Protein AF-A0A7D9IPM6-F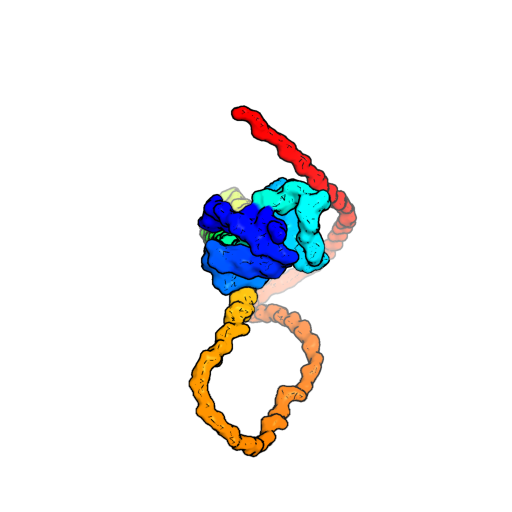1 (afdb_monomer_lite)

Foldseek 3Di:
DQWAWEDEPVGRDIDIDDADWPLRCLVVVCVVVVNPDSVQKWWAFPPPRDTDDNVPRCPDDCVPPVSRRYYIYIDRDPPPVVVVVVVVVVVVVVVVVVVVVVVVLVVLVVLLVVLVVVLVVLVVLLVVLVVVLVVCVVVVVVVSNVVSVVVNVVSVVVNVVSVVVNVVSVVVVVVVVVVVVVVVVVPPPDPPDDDDDDDDDDDDDDDPDDDDDDDDDDDDDDDDDDDDDDDDDDDDDDDDDDDDDDDDDDDDDDDDDDDDDDDDDDDDD

Sequence (269 aa):
MPLFKVQSERNPQKFSICANSLADLKDKGSTKLGIKNSDDLQAMLVDDQSIIDDEDETIATPEKNPDLIEKAKIYTSPRNDYEEAVNNAAVKLVQEILLLFSRQIKGSKKAIEDLKLLLKSLEDQLRFKQMRITKAKAINDFKVADQLMDEVRNLLREKTDCDKQLLALEKKSSKSEWYRKRAHSKSTAHEFKDGSSLSEPEGSQNKIAKFFKGNGNVASTSTLTATTDDVARQEKADKPVDRVISIDHSPQSDDTLIVSDSSEPELSF

Secondary structure (DSSP, 8-state):
--EEEEEESS----EEEE-SSHHHHHHHHHHHHT-S-STTEEEEETTT--EE-TT------TTS-GGGGS-EEEEE--HHHHHHHHHHHHHHHHHHHHHHHHHHHHHHHHHHHHHHHHHHHHHHHHHHHHHHHHHHHHTT-HHHHHHHHHHHHHHHHHHHHHHHHHHHHHHHHHHHHHHHHHHHTTSSS------------------------------------------------------------PPPP----------------

InterPro domains:
  IPR003508 CIDE-N domain [PF02017] (4-56)
  IPR003508 CIDE-N domain [PS51135] (1-78)

Organism: Paramuricea clavata (NCBI:txid317549)

Radius of gyration: 42.49 Å; chains: 1; bounding box: 92×54×116 Å

Structure (mmCIF, N/CA/C/O backbone):
data_AF-A0A7D9IPM6-F1
#
_entry.id   AF-A0A7D9IPM6-F1
#
loop_
_atom_site.group_PDB
_atom_site.id
_atom_site.type_symbol
_atom_site.label_atom_id
_atom_site.label_alt_id
_atom_site.label_comp_id
_atom_site.label_asym_id
_atom_site.label_entity_id
_atom_site.label_seq_id
_atom_site.pdbx_PDB_ins_code
_atom_site.Cartn_x
_atom_site.Cartn_y
_atom_site.Cartn_z
_atom_site.occupancy
_atom_site.B_iso_or_equiv
_atom_site.auth_seq_id
_atom_site.auth_comp_id
_atom_site.auth_asym_id
_atom_site.auth_atom_id
_atom_site.pdbx_PDB_model_num
ATOM 1 N N . MET A 1 1 ? 42.496 3.886 -67.333 1.00 71.75 1 MET A N 1
ATOM 2 C CA . MET A 1 1 ? 42.254 3.716 -65.886 1.00 71.75 1 MET A CA 1
ATOM 3 C C . MET A 1 1 ? 40.839 4.179 -65.603 1.00 71.75 1 MET A C 1
ATOM 5 O O . MET A 1 1 ? 40.494 5.247 -66.107 1.00 71.75 1 MET A O 1
ATOM 9 N N . PRO A 1 2 ? 40.018 3.387 -64.902 1.00 79.50 2 PRO A N 1
ATOM 10 C CA . PRO A 1 2 ? 38.669 3.806 -64.552 1.00 79.50 2 PRO A CA 1
ATOM 11 C C . PRO A 1 2 ? 38.716 5.007 -63.595 1.00 79.50 2 PRO A C 1
ATOM 13 O O . PRO A 1 2 ? 39.606 5.117 -62.748 1.00 79.50 2 PRO A O 1
ATOM 16 N N . LEU A 1 3 ? 37.795 5.946 -63.805 1.00 85.69 3 LEU A N 1
ATOM 17 C CA . LEU A 1 3 ? 37.676 7.190 -63.049 1.00 85.69 3 LEU A CA 1
ATOM 18 C C . LEU A 1 3 ? 36.437 7.095 -62.158 1.00 85.69 3 LEU A C 1
ATOM 20 O O . LEU A 1 3 ? 35.337 6.986 -62.679 1.00 85.69 3 LEU A O 1
ATOM 24 N N . PHE A 1 4 ? 36.601 7.186 -60.844 1.00 85.31 4 PHE A N 1
ATOM 25 C CA . PHE A 1 4 ? 35.511 7.095 -59.874 1.00 85.31 4 PHE A CA 1
ATOM 26 C C . PHE A 1 4 ? 35.220 8.461 -59.264 1.00 85.31 4 PHE A C 1
ATOM 28 O O . PHE A 1 4 ? 36.147 9.216 -58.960 1.00 85.31 4 PHE A O 1
ATOM 35 N N . LYS A 1 5 ? 33.943 8.777 -59.034 1.00 89.06 5 LYS A N 1
ATOM 36 C CA . LYS A 1 5 ? 33.564 9.916 -58.187 1.00 89.06 5 LYS A CA 1
ATOM 37 C C . LYS A 1 5 ? 33.379 9.436 -56.750 1.00 89.06 5 LYS A C 1
ATOM 39 O O . LYS A 1 5 ? 32.479 8.643 -56.475 1.00 89.06 5 LYS A O 1
ATOM 44 N N . VAL A 1 6 ? 34.204 9.959 -55.846 1.00 89.00 6 VAL A N 1
ATOM 45 C CA . VAL A 1 6 ? 34.120 9.690 -54.409 1.00 89.00 6 VAL A CA 1
ATOM 46 C C . VAL A 1 6 ? 33.587 10.893 -53.641 1.00 89.00 6 VAL A C 1
ATOM 48 O O . VAL A 1 6 ? 33.844 12.047 -53.999 1.00 89.00 6 VAL A O 1
ATOM 51 N N . GLN A 1 7 ? 32.843 10.623 -52.574 1.00 88.62 7 GLN A N 1
ATOM 52 C CA . GLN A 1 7 ? 32.283 11.632 -51.677 1.00 88.62 7 GLN A CA 1
ATOM 53 C C . GLN A 1 7 ? 32.290 11.098 -50.238 1.00 88.62 7 GLN A C 1
ATOM 55 O O . GLN A 1 7 ? 32.043 9.912 -50.019 1.00 88.62 7 GLN A O 1
ATOM 60 N N . SER A 1 8 ? 32.555 11.974 -49.266 1.00 85.50 8 SER A N 1
ATOM 61 C CA . SER A 1 8 ? 32.406 11.672 -47.836 1.00 85.50 8 SER A CA 1
ATOM 62 C C . SER A 1 8 ? 31.060 12.186 -47.327 1.00 85.50 8 SER A C 1
ATOM 64 O O . SER A 1 8 ? 30.554 13.193 -47.814 1.00 85.50 8 SER A O 1
ATOM 66 N N . GLU A 1 9 ? 30.488 11.561 -46.302 1.00 77.50 9 GLU A N 1
ATOM 67 C CA . GLU A 1 9 ? 29.303 12.118 -45.633 1.00 77.50 9 GLU A CA 1
ATOM 68 C C . GLU A 1 9 ? 29.593 13.444 -44.926 1.00 77.50 9 GLU A C 1
ATOM 70 O O . GLU A 1 9 ? 28.757 14.344 -44.908 1.00 77.50 9 GLU A O 1
ATOM 75 N N . ARG A 1 10 ? 30.806 13.590 -44.383 1.00 78.38 10 ARG A N 1
ATOM 76 C CA . ARG A 1 10 ? 31.216 14.796 -43.652 1.00 78.38 10 ARG A CA 1
ATOM 77 C C . ARG A 1 10 ? 31.566 15.955 -44.582 1.00 78.38 10 ARG A C 1
ATOM 79 O O . ARG A 1 10 ? 31.581 17.101 -44.144 1.00 78.38 10 ARG A O 1
ATOM 86 N N . ASN A 1 11 ? 31.868 15.665 -45.849 1.00 81.19 11 ASN A N 1
ATOM 87 C CA . ASN A 1 11 ? 32.220 16.667 -46.845 1.00 81.19 11 ASN A CA 1
ATOM 88 C C . ASN A 1 11 ? 31.437 16.427 -48.147 1.00 81.19 11 ASN A C 1
ATOM 90 O O . ASN A 1 11 ? 31.758 15.493 -48.885 1.00 81.19 11 ASN A O 1
ATOM 94 N N . PRO A 1 12 ? 30.457 17.289 -48.484 1.00 80.50 12 PRO A N 1
ATOM 95 C CA . PRO A 1 12 ? 29.624 17.098 -49.663 1.00 80.50 12 PRO A CA 1
ATOM 96 C C . PRO A 1 12 ? 30.376 17.287 -50.993 1.00 80.50 12 PRO A C 1
ATOM 98 O O . PRO A 1 12 ? 29.809 17.031 -52.057 1.00 80.50 12 PRO A O 1
ATOM 101 N N . GLN A 1 13 ? 31.635 17.733 -50.964 1.00 88.75 13 GLN A N 1
ATOM 102 C CA . GLN A 1 13 ? 32.457 17.891 -52.154 1.00 88.75 13 GLN A CA 1
ATOM 103 C C . GLN A 1 13 ? 32.796 16.530 -52.784 1.00 88.75 13 GLN A C 1
ATOM 105 O O . GLN A 1 13 ? 33.285 15.616 -52.121 1.00 88.75 13 GLN A O 1
ATOM 110 N N . LYS A 1 14 ? 32.550 16.411 -54.094 1.00 90.00 14 LYS A N 1
ATOM 111 C CA . LYS A 1 14 ? 32.879 15.220 -54.887 1.00 90.00 14 LYS A CA 1
ATOM 112 C C . LYS A 1 14 ? 34.285 15.343 -55.467 1.00 90.00 14 LYS A C 1
ATOM 114 O O . LYS A 1 14 ? 34.633 16.386 -56.020 1.00 90.00 14 LYS A O 1
ATOM 119 N N . PHE A 1 15 ? 35.059 14.265 -55.405 1.00 89.12 15 PHE A N 1
ATOM 120 C CA . PHE A 1 15 ? 36.395 14.177 -55.995 1.00 89.12 15 PHE A CA 1
ATOM 121 C C . PHE A 1 15 ? 36.426 13.087 -57.059 1.00 89.12 15 PHE A C 1
ATOM 123 O O . PHE A 1 15 ? 35.798 12.048 -56.899 1.00 89.12 15 PHE A O 1
ATOM 130 N N . SER A 1 16 ? 37.146 13.327 -58.153 1.00 92.44 16 SER A N 1
ATOM 131 C CA . SER A 1 16 ? 37.368 12.315 -59.191 1.00 92.44 16 SER A CA 1
ATOM 132 C C . SER A 1 16 ? 38.721 11.643 -58.959 1.00 92.44 16 SER A C 1
ATOM 134 O O . SER A 1 16 ? 39.729 12.341 -58.843 1.00 92.44 16 SER A O 1
ATOM 136 N N . ILE A 1 17 ? 38.742 10.314 -58.860 1.00 90.94 17 ILE A N 1
ATOM 137 C CA . ILE A 1 17 ? 39.927 9.515 -58.530 1.00 90.94 17 ILE A CA 1
ATOM 138 C C . ILE A 1 17 ? 40.106 8.410 -59.565 1.00 90.94 17 ILE A C 1
ATOM 140 O O . ILE A 1 17 ? 39.183 7.650 -59.838 1.00 90.94 17 ILE A O 1
ATOM 144 N N . CYS A 1 18 ? 41.310 8.304 -60.123 1.00 90.19 18 CYS A N 1
ATOM 145 C CA . CYS A 1 18 ? 41.693 7.177 -60.966 1.00 90.19 18 CYS A CA 1
ATOM 146 C C . CYS A 1 18 ? 42.245 6.053 -60.088 1.00 90.19 18 CYS A C 1
ATOM 148 O O . CYS A 1 18 ? 43.300 6.231 -59.466 1.00 90.19 18 CYS A O 1
ATOM 150 N N . ALA A 1 19 ? 41.575 4.905 -60.070 1.00 87.56 19 ALA A N 1
ATOM 151 C CA . ALA A 1 19 ? 42.004 3.738 -59.306 1.00 87.56 19 ALA A CA 1
ATOM 152 C C . ALA A 1 19 ? 41.950 2.474 -60.164 1.00 87.56 19 ALA A C 1
ATOM 154 O O . ALA A 1 19 ? 41.116 2.382 -61.059 1.00 87.56 19 ALA A O 1
ATOM 155 N N . ASN A 1 20 ? 42.842 1.517 -59.911 1.00 84.81 20 ASN A N 1
ATOM 156 C CA . ASN A 1 20 ? 42.853 0.234 -60.634 1.00 84.81 20 ASN A CA 1
ATOM 157 C C . ASN A 1 20 ? 42.383 -0.953 -59.782 1.00 84.81 20 ASN A C 1
ATOM 159 O O . ASN A 1 20 ? 42.207 -2.043 -60.314 1.00 84.81 20 ASN A O 1
ATOM 163 N N . SER A 1 21 ? 42.191 -0.749 -58.480 1.00 86.88 21 SER A N 1
ATOM 164 C CA . SER A 1 21 ? 41.693 -1.744 -57.528 1.00 86.88 21 SER A CA 1
ATOM 165 C C . SER A 1 21 ? 40.937 -1.054 -56.390 1.00 86.88 21 SER A C 1
ATOM 167 O O . SER A 1 21 ? 41.039 0.167 -56.224 1.00 86.88 21 SER A O 1
ATOM 169 N N . LEU A 1 22 ? 40.191 -1.824 -55.592 1.00 86.12 22 LEU A N 1
ATOM 170 C CA . LEU A 1 22 ? 39.449 -1.290 -54.445 1.00 86.12 22 LEU A CA 1
ATOM 171 C C . LEU A 1 22 ? 40.390 -0.724 -53.381 1.00 86.12 22 LEU A C 1
ATOM 173 O O . LEU A 1 22 ? 40.150 0.364 -52.864 1.00 86.12 22 LEU A O 1
ATOM 177 N N . ALA A 1 23 ? 41.505 -1.411 -53.130 1.00 88.56 23 ALA A N 1
ATOM 178 C CA . ALA A 1 23 ? 42.556 -0.938 -52.236 1.00 88.56 23 ALA A CA 1
ATOM 179 C C . ALA A 1 23 ? 43.151 0.404 -52.706 1.00 88.56 23 ALA A C 1
ATOM 181 O O . ALA A 1 23 ? 43.265 1.336 -51.915 1.00 88.56 23 ALA A O 1
ATOM 182 N N . ASP A 1 24 ? 43.448 0.543 -54.005 1.00 90.69 24 ASP A N 1
ATOM 183 C CA . ASP A 1 24 ? 43.963 1.790 -54.597 1.00 90.69 24 ASP A CA 1
ATOM 184 C C . ASP A 1 24 ? 42.919 2.925 -54.537 1.00 90.69 24 ASP A C 1
ATOM 186 O O . ASP A 1 24 ? 43.259 4.089 -54.324 1.00 90.69 24 ASP A O 1
ATOM 190 N N . LEU A 1 25 ? 41.627 2.596 -54.669 1.00 90.69 25 LEU A N 1
ATOM 191 C CA . LEU A 1 25 ? 40.532 3.555 -54.502 1.00 90.69 25 LEU A CA 1
ATOM 192 C C . LEU A 1 25 ? 40.394 4.019 -53.044 1.00 90.69 25 LEU A C 1
ATOM 194 O O . LEU A 1 25 ? 40.234 5.220 -52.814 1.00 90.69 25 LEU A O 1
ATOM 198 N N . LYS A 1 26 ? 40.477 3.099 -52.072 1.00 90.81 26 LYS A N 1
ATOM 199 C CA . LYS A 1 26 ? 40.436 3.401 -50.630 1.00 90.81 26 LYS A CA 1
ATOM 200 C C . LYS A 1 26 ? 41.628 4.271 -50.215 1.00 90.81 26 LYS A C 1
ATOM 202 O O . LYS A 1 26 ? 41.424 5.273 -49.534 1.00 90.81 26 LYS A O 1
ATOM 207 N N . ASP A 1 27 ? 42.834 3.957 -50.685 1.00 92.69 27 ASP A N 1
ATOM 208 C CA . ASP A 1 27 ? 44.067 4.695 -50.370 1.00 92.69 27 ASP A CA 1
ATOM 209 C C . ASP A 1 27 ? 44.095 6.112 -50.976 1.00 92.69 27 ASP A C 1
ATOM 211 O O . ASP A 1 27 ? 44.279 7.122 -50.285 1.00 92.69 27 ASP A O 1
ATOM 215 N N . LYS A 1 28 ? 43.807 6.239 -52.278 1.00 94.06 28 LYS A N 1
ATOM 216 C CA . LYS A 1 28 ? 43.719 7.561 -52.921 1.00 94.06 28 LYS A CA 1
ATOM 217 C C . LYS A 1 28 ? 4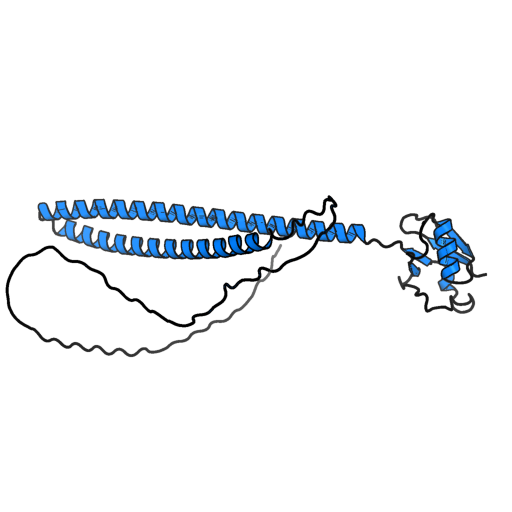2.537 8.369 -52.391 1.00 94.06 28 LYS A C 1
ATOM 219 O O . LYS A 1 28 ? 42.640 9.590 -52.244 1.00 94.06 28 LYS A O 1
ATOM 224 N N . GLY A 1 29 ? 41.420 7.698 -52.106 1.00 92.00 29 GLY A N 1
ATOM 225 C CA . GLY A 1 29 ? 40.215 8.276 -51.518 1.00 92.00 29 GLY A CA 1
ATOM 226 C C . GLY A 1 29 ? 40.463 8.859 -50.134 1.00 92.00 29 GLY A C 1
ATOM 227 O O . GLY A 1 29 ? 40.139 10.026 -49.905 1.00 92.00 29 GLY A O 1
ATOM 228 N N . SER A 1 30 ? 41.091 8.092 -49.239 1.00 92.19 30 SER A N 1
ATOM 229 C CA . SER A 1 30 ? 41.439 8.531 -47.883 1.00 92.19 30 SER A CA 1
ATOM 230 C C . SER A 1 30 ? 42.358 9.753 -47.921 1.00 92.19 30 SER A C 1
ATOM 232 O O . SER A 1 30 ? 42.065 10.768 -47.282 1.00 92.19 30 SER A O 1
ATOM 234 N N . THR A 1 31 ? 43.387 9.710 -48.774 1.00 92.75 31 THR A N 1
ATOM 235 C CA . THR A 1 31 ? 44.343 10.801 -48.975 1.00 92.75 31 THR A CA 1
ATOM 236 C C . THR A 1 31 ? 43.640 12.065 -49.455 1.00 92.75 31 THR A C 1
ATOM 238 O O . THR A 1 31 ? 43.898 13.155 -48.937 1.00 92.75 31 THR A O 1
ATOM 241 N N . LYS A 1 32 ? 42.717 11.952 -50.424 1.00 92.12 32 LYS A N 1
ATOM 242 C CA . LYS A 1 32 ? 42.022 13.134 -50.946 1.00 92.12 32 LYS A CA 1
ATOM 243 C C . LYS A 1 32 ? 40.985 13.715 -49.991 1.00 92.12 32 LYS A C 1
ATOM 245 O O . LYS A 1 32 ? 40.770 14.926 -50.018 1.00 92.12 32 LYS A O 1
ATOM 250 N N . LEU A 1 33 ? 40.365 12.870 -49.171 1.00 88.50 33 LEU A N 1
ATOM 251 C CA . LEU A 1 33 ? 39.356 13.257 -48.185 1.00 88.50 33 LEU A CA 1
ATOM 252 C C . LEU A 1 33 ? 39.957 13.656 -46.825 1.00 88.50 33 LEU A C 1
ATOM 254 O O . LEU A 1 33 ? 39.227 14.154 -45.972 1.00 88.50 33 LEU A O 1
ATOM 258 N N . GLY A 1 34 ? 41.268 13.481 -46.619 1.00 89.62 34 GLY A N 1
ATOM 259 C CA . GLY A 1 34 ? 41.955 13.820 -45.368 1.00 89.62 34 GLY A CA 1
ATOM 260 C C . GLY A 1 34 ? 41.683 12.837 -44.223 1.00 89.62 34 GLY A C 1
ATOM 261 O O . GLY A 1 34 ? 41.715 13.225 -43.054 1.00 89.62 34 GLY A O 1
ATOM 262 N N . ILE A 1 35 ? 41.388 11.577 -44.544 1.00 87.56 35 ILE A N 1
ATOM 263 C CA . ILE A 1 35 ? 41.096 10.515 -43.575 1.00 87.56 35 ILE A CA 1
ATOM 264 C C . ILE A 1 35 ? 42.399 9.772 -43.268 1.00 87.56 35 ILE A C 1
ATOM 266 O O . ILE A 1 35 ? 43.087 9.330 -44.181 1.00 87.56 35 ILE A O 1
ATOM 270 N N . LYS A 1 36 ? 42.752 9.653 -41.982 1.00 86.19 36 LYS A N 1
ATOM 271 C CA . LYS A 1 36 ? 44.066 9.139 -41.551 1.00 86.19 36 LYS A CA 1
ATOM 272 C C . LYS A 1 36 ? 44.235 7.621 -41.685 1.00 86.19 36 LYS A C 1
ATOM 274 O O . LYS A 1 36 ? 45.362 7.178 -41.859 1.00 86.19 36 LYS A O 1
ATOM 279 N N . ASN A 1 37 ? 43.141 6.861 -41.619 1.00 83.69 37 ASN A N 1
ATOM 280 C CA . ASN A 1 37 ? 43.145 5.401 -41.706 1.00 83.69 37 ASN A CA 1
ATOM 281 C C . ASN A 1 37 ? 42.305 4.968 -42.912 1.00 83.69 37 ASN A C 1
ATOM 283 O O . ASN A 1 37 ? 41.097 5.208 -42.935 1.00 83.69 37 ASN A O 1
ATOM 287 N N . SER A 1 38 ? 42.938 4.353 -43.910 1.00 81.38 38 SER A N 1
ATOM 288 C CA . SER A 1 38 ? 42.267 3.793 -45.091 1.00 81.38 38 SER A CA 1
ATOM 289 C C . SER A 1 38 ? 41.503 2.507 -44.793 1.00 81.38 38 SER A C 1
ATOM 291 O O . SER A 1 38 ? 40.509 2.228 -45.454 1.00 81.38 38 SER A O 1
ATOM 293 N N . ASP A 1 39 ? 41.958 1.741 -43.803 1.00 79.38 39 ASP A N 1
ATOM 294 C CA . ASP A 1 39 ? 41.467 0.383 -43.536 1.00 79.38 39 ASP A CA 1
ATOM 295 C C . ASP A 1 39 ? 40.068 0.384 -42.906 1.00 79.38 39 ASP A C 1
ATOM 297 O O . ASP A 1 39 ? 39.312 -0.571 -43.047 1.00 79.38 39 ASP A O 1
ATOM 301 N N . ASP A 1 40 ? 39.686 1.501 -42.280 1.00 76.75 40 ASP A N 1
ATOM 302 C CA . ASP A 1 40 ? 38.366 1.698 -41.675 1.00 76.75 40 ASP A CA 1
ATOM 303 C C . ASP A 1 40 ? 37.301 2.150 -42.698 1.00 76.75 40 ASP A C 1
ATOM 305 O O . ASP A 1 40 ? 36.153 2.422 -42.329 1.00 76.75 40 ASP A O 1
ATOM 309 N N . LEU A 1 41 ? 37.674 2.293 -43.977 1.00 81.69 41 LEU A N 1
ATOM 310 C CA . LEU A 1 41 ? 36.807 2.829 -45.022 1.00 81.69 41 LEU A CA 1
ATOM 311 C C . LEU A 1 41 ? 36.021 1.730 -45.732 1.00 81.69 41 LEU A C 1
ATOM 313 O O . LEU A 1 41 ? 36.585 0.882 -46.422 1.00 81.69 41 LEU A O 1
ATOM 317 N N . GLN A 1 42 ? 34.695 1.820 -45.646 1.00 84.75 42 GLN A N 1
ATOM 318 C CA . GLN A 1 42 ? 33.788 1.022 -46.469 1.00 84.75 42 GLN A CA 1
ATOM 319 C C . GLN A 1 42 ? 33.389 1.803 -47.721 1.00 84.75 42 GLN A C 1
ATOM 321 O O . GLN A 1 42 ? 33.019 2.978 -47.634 1.00 84.75 42 GLN A O 1
ATOM 326 N N . ALA A 1 43 ? 33.473 1.154 -48.884 1.00 82.56 43 ALA A N 1
ATOM 327 C CA . ALA A 1 43 ? 32.999 1.695 -50.152 1.00 82.56 43 ALA A CA 1
ATOM 328 C C . ALA A 1 43 ? 31.565 1.216 -50.395 1.00 82.56 43 ALA A C 1
ATOM 330 O O . ALA A 1 43 ? 31.291 0.021 -50.341 1.00 82.56 43 ALA A O 1
ATOM 331 N N . MET A 1 44 ? 30.657 2.152 -50.658 1.00 83.06 44 MET A N 1
ATOM 332 C CA . MET A 1 44 ? 29.244 1.861 -50.878 1.00 83.06 44 MET A CA 1
ATOM 333 C C . MET A 1 44 ? 28.762 2.521 -52.168 1.00 83.06 44 MET A C 1
ATOM 335 O O . MET A 1 44 ? 29.071 3.695 -52.420 1.00 83.06 44 MET A O 1
ATOM 339 N N . LEU A 1 45 ? 27.988 1.795 -52.973 1.00 81.81 45 LEU A N 1
ATOM 340 C CA . LEU A 1 45 ? 27.310 2.364 -54.135 1.00 81.81 45 LEU A CA 1
ATOM 341 C C . LEU A 1 45 ? 26.180 3.287 -53.673 1.00 81.81 45 LEU A C 1
ATOM 343 O O . LEU A 1 45 ? 25.393 2.961 -52.790 1.00 81.81 45 LEU A O 1
ATOM 347 N N . VAL A 1 46 ? 26.101 4.491 -54.241 1.00 76.81 46 VAL A N 1
ATOM 348 C CA . VAL A 1 46 ? 25.125 5.492 -53.768 1.00 76.81 46 VAL A CA 1
ATOM 349 C C . VAL A 1 46 ? 23.694 5.175 -54.183 1.00 76.81 46 VAL A C 1
ATOM 351 O O . VAL A 1 46 ? 22.774 5.598 -53.486 1.00 76.81 46 VAL A O 1
ATOM 354 N N . ASP A 1 47 ? 23.504 4.483 -55.304 1.00 71.62 47 ASP A N 1
ATOM 355 C CA . ASP A 1 47 ? 22.175 4.313 -55.890 1.00 71.62 47 ASP A CA 1
ATOM 356 C C . ASP A 1 47 ? 21.367 3.193 -55.210 1.00 71.62 47 ASP A C 1
ATOM 358 O O . ASP A 1 47 ? 20.159 3.346 -55.038 1.00 71.62 47 ASP A O 1
ATOM 362 N N . ASP A 1 48 ? 22.017 2.128 -54.735 1.00 77.06 48 ASP A N 1
ATOM 363 C CA . ASP A 1 48 ? 21.373 0.993 -54.054 1.00 77.06 48 ASP A CA 1
ATOM 364 C C . ASP A 1 48 ? 21.863 0.752 -52.616 1.00 77.06 48 ASP A C 1
ATOM 366 O O . ASP A 1 48 ? 21.339 -0.122 -51.928 1.00 77.06 48 ASP A O 1
ATOM 370 N N . GLN A 1 49 ? 22.829 1.545 -52.143 1.00 75.62 49 GLN A N 1
ATOM 371 C CA . GLN A 1 49 ? 23.457 1.401 -50.825 1.00 75.62 49 GLN A CA 1
ATOM 372 C C . GLN A 1 49 ? 24.130 0.037 -50.607 1.00 75.62 49 GLN A C 1
ATOM 374 O O . GLN A 1 49 ? 24.319 -0.384 -49.465 1.00 75.62 49 GLN A O 1
ATOM 379 N N . SER A 1 50 ? 24.515 -0.658 -51.681 1.00 79.25 50 SER A N 1
ATOM 380 C CA . SER A 1 50 ? 25.254 -1.913 -51.563 1.00 79.25 50 SER A CA 1
ATOM 381 C C . SER A 1 50 ? 26.707 -1.653 -51.157 1.00 79.25 50 SER A C 1
ATOM 383 O O . SER A 1 50 ? 27.366 -0.733 -51.655 1.00 79.25 50 SER A O 1
ATOM 385 N N . ILE A 1 51 ? 27.194 -2.449 -50.203 1.00 80.94 51 ILE A N 1
ATOM 386 C CA . ILE A 1 51 ? 28.587 -2.429 -49.751 1.00 80.94 51 ILE A CA 1
ATOM 387 C C . ILE A 1 51 ? 29.409 -3.247 -50.746 1.00 80.94 51 ILE A C 1
ATOM 389 O O . ILE A 1 51 ? 29.022 -4.358 -51.095 1.00 80.94 51 ILE A O 1
ATOM 393 N N . ILE A 1 52 ? 30.524 -2.679 -51.207 1.00 82.12 52 ILE A N 1
ATOM 394 C CA . ILE A 1 52 ? 31.477 -3.367 -52.079 1.00 82.12 52 ILE A CA 1
ATOM 395 C C . ILE A 1 52 ? 32.509 -4.040 -51.173 1.00 82.12 52 ILE A C 1
ATOM 397 O O . ILE A 1 52 ? 33.340 -3.353 -50.566 1.00 82.12 52 ILE A O 1
ATOM 401 N N . ASP A 1 53 ? 32.435 -5.364 -51.072 1.00 82.25 53 ASP A N 1
ATOM 402 C CA . ASP A 1 53 ? 33.371 -6.161 -50.284 1.00 82.25 53 ASP A CA 1
ATOM 403 C C . ASP A 1 53 ? 34.669 -6.419 -51.067 1.00 82.25 53 ASP A C 1
ATOM 405 O O . ASP A 1 53 ? 34.693 -6.437 -52.297 1.00 82.25 53 ASP A O 1
ATOM 409 N N . ASP A 1 54 ? 35.776 -6.623 -50.347 1.00 74.25 54 ASP A N 1
ATOM 410 C CA . ASP A 1 54 ? 37.101 -6.833 -50.954 1.00 74.25 54 ASP A CA 1
ATOM 411 C C . ASP A 1 54 ? 37.200 -8.155 -51.752 1.00 74.25 54 ASP A C 1
ATOM 413 O O . ASP A 1 54 ? 38.155 -8.337 -52.506 1.00 74.25 54 ASP A O 1
ATOM 417 N N . GLU A 1 55 ? 36.213 -9.054 -51.634 1.00 72.62 55 GLU A N 1
ATOM 418 C CA . GLU A 1 55 ? 36.132 -10.290 -52.430 1.00 72.62 55 GLU A CA 1
ATOM 419 C C . GLU A 1 55 ? 35.599 -10.064 -53.856 1.00 72.62 55 GLU A C 1
ATOM 421 O O . GLU A 1 55 ? 35.819 -10.900 -54.737 1.00 72.62 55 GLU A O 1
ATOM 426 N N . ASP A 1 56 ? 34.990 -8.906 -54.134 1.00 63.44 56 ASP A N 1
ATOM 427 C CA . ASP A 1 56 ? 34.614 -8.483 -55.485 1.00 63.44 56 ASP A CA 1
ATOM 428 C C . ASP A 1 56 ? 35.838 -7.883 -56.212 1.00 63.44 56 ASP A C 1
ATOM 430 O O . ASP A 1 56 ? 35.861 -6.724 -56.633 1.00 63.44 56 ASP A O 1
ATOM 434 N N . GLU A 1 57 ? 36.903 -8.683 -56.358 1.00 56.22 57 GLU A N 1
ATOM 435 C CA . GLU A 1 57 ? 38.211 -8.272 -56.908 1.00 56.22 57 GLU A CA 1
ATOM 436 C C . GLU A 1 57 ? 38.136 -7.712 -58.338 1.00 56.22 57 GLU A C 1
ATOM 438 O O . GLU A 1 57 ? 39.028 -6.987 -58.792 1.00 56.22 57 GLU A O 1
ATOM 443 N N . THR A 1 58 ? 37.054 -7.989 -59.064 1.00 56.44 58 THR A N 1
ATOM 444 C CA . THR A 1 58 ? 36.771 -7.316 -60.325 1.00 56.44 58 THR A CA 1
ATOM 445 C C . THR A 1 58 ? 35.921 -6.080 -60.072 1.00 56.44 58 THR A C 1
ATOM 447 O O . THR A 1 58 ? 34.714 -6.101 -60.315 1.00 56.44 58 THR A O 1
ATOM 450 N N . ILE A 1 59 ? 36.549 -4.960 -59.689 1.00 53.81 59 ILE A N 1
ATOM 451 C CA . ILE A 1 59 ? 35.961 -3.656 -60.017 1.00 53.81 59 ILE A CA 1
ATOM 452 C C . ILE A 1 59 ? 35.882 -3.631 -61.537 1.00 53.81 59 ILE A C 1
ATOM 454 O O . ILE A 1 59 ? 36.895 -3.487 -62.225 1.00 53.81 59 ILE A O 1
ATOM 458 N N . ALA A 1 60 ? 34.680 -3.913 -62.030 1.00 51.44 60 ALA A N 1
ATOM 459 C CA . ALA A 1 60 ? 34.395 -4.210 -63.414 1.00 51.44 60 ALA A CA 1
ATOM 460 C C . ALA A 1 60 ? 35.130 -3.226 -64.323 1.00 51.44 60 ALA A C 1
ATOM 462 O O . ALA A 1 60 ? 35.039 -2.005 -64.162 1.00 51.44 60 ALA A O 1
ATOM 463 N N . THR A 1 61 ? 35.860 -3.766 -65.298 1.00 50.53 61 THR A N 1
ATOM 464 C CA . THR A 1 61 ? 36.278 -2.973 -66.445 1.00 50.53 61 THR A CA 1
ATOM 465 C C . THR A 1 61 ? 35.058 -2.177 -66.931 1.00 50.53 61 THR A C 1
ATOM 467 O O . THR A 1 61 ? 33.968 -2.748 -67.041 1.00 50.53 61 THR A O 1
ATOM 470 N N . PRO A 1 62 ? 35.201 -0.868 -67.201 1.00 47.88 62 PRO A N 1
ATOM 471 C CA . PRO A 1 62 ? 34.075 0.038 -67.455 1.00 47.88 62 PRO A CA 1
ATOM 472 C C . PRO A 1 62 ? 33.201 -0.340 -68.670 1.00 47.88 62 PRO A C 1
ATOM 474 O O . PRO A 1 62 ? 32.195 0.312 -68.923 1.00 47.88 62 PRO A O 1
ATOM 477 N N . GLU A 1 63 ? 33.544 -1.404 -69.401 1.00 48.75 63 GLU A N 1
ATOM 478 C CA . GLU A 1 63 ? 32.722 -1.998 -70.459 1.00 48.75 63 GLU A CA 1
ATOM 479 C C . GLU A 1 63 ? 31.528 -2.821 -69.955 1.00 48.75 63 GLU A C 1
ATOM 481 O O . GLU A 1 63 ? 30.577 -2.995 -70.711 1.00 48.75 63 GLU A O 1
ATOM 486 N N . LYS A 1 64 ? 31.536 -3.340 -68.716 1.00 49.31 64 LYS A N 1
ATOM 487 C CA . LYS A 1 64 ? 30.467 -4.245 -68.240 1.00 49.31 64 LYS A CA 1
ATOM 488 C C . LYS A 1 64 ? 29.353 -3.587 -67.425 1.00 49.31 64 LYS A C 1
ATOM 490 O O . LYS A 1 64 ? 28.317 -4.218 -67.265 1.00 49.31 64 LYS A O 1
ATOM 495 N N . ASN A 1 65 ? 29.535 -2.359 -66.940 1.00 46.28 65 ASN A N 1
ATOM 496 C CA . ASN A 1 65 ? 28.495 -1.596 -66.242 1.00 46.28 65 ASN A CA 1
ATOM 497 C C . ASN A 1 65 ? 28.823 -0.089 -66.280 1.00 46.28 65 ASN A C 1
ATOM 499 O O . ASN A 1 65 ? 29.575 0.387 -65.425 1.00 46.28 65 ASN A O 1
ATOM 503 N N . PRO A 1 66 ? 28.289 0.682 -67.245 1.00 52.03 66 PRO A N 1
ATOM 504 C CA . PRO A 1 66 ? 28.542 2.124 -67.335 1.00 52.03 66 PRO A CA 1
ATOM 505 C C . PRO A 1 66 ? 27.981 2.921 -66.141 1.00 52.03 66 PRO A C 1
ATOM 507 O O . PRO A 1 66 ? 28.458 4.023 -65.873 1.00 52.03 66 PRO A O 1
ATOM 510 N N . ASP A 1 67 ? 27.045 2.346 -65.378 1.00 51.28 67 ASP A N 1
ATOM 511 C CA . ASP A 1 67 ? 26.398 3.001 -64.230 1.00 51.28 67 ASP A CA 1
ATOM 512 C C . ASP A 1 67 ? 27.232 2.946 -62.932 1.00 51.28 67 ASP A C 1
ATOM 514 O O . ASP A 1 67 ? 27.040 3.754 -62.025 1.00 51.28 67 ASP A O 1
ATOM 518 N N . LEU A 1 68 ? 28.232 2.058 -62.851 1.00 48.56 68 LEU A N 1
ATOM 519 C CA . LEU A 1 68 ? 29.097 1.888 -61.668 1.00 48.56 68 LEU A CA 1
ATOM 520 C C . LEU A 1 68 ? 30.166 2.988 -61.518 1.00 48.56 68 LEU A C 1
ATOM 522 O O . LEU A 1 68 ? 30.820 3.102 -60.482 1.00 48.56 68 LEU A O 1
ATOM 526 N N . ILE A 1 69 ? 30.347 3.818 -62.546 1.00 49.84 69 ILE A N 1
ATOM 527 C CA . ILE A 1 69 ? 31.394 4.847 -62.605 1.00 49.84 69 ILE A CA 1
ATOM 528 C C . ILE A 1 69 ? 31.043 6.055 -61.722 1.00 49.84 69 ILE A C 1
ATOM 530 O O . ILE A 1 69 ? 31.927 6.817 -61.315 1.00 49.84 69 ILE A O 1
ATOM 534 N N . GLU A 1 70 ? 29.764 6.258 -61.389 1.00 48.78 70 GLU A N 1
ATOM 535 C CA . GLU A 1 70 ? 29.353 7.586 -60.951 1.00 48.78 70 GLU A CA 1
ATOM 536 C C . GLU A 1 70 ? 29.318 7.859 -59.452 1.00 48.78 70 GLU A C 1
ATOM 538 O O . GLU A 1 70 ? 29.327 9.045 -59.107 1.00 48.78 70 GLU A O 1
ATOM 543 N N . LYS A 1 71 ? 29.283 6.873 -58.544 1.00 47.75 71 LYS A N 1
ATOM 544 C CA . LYS A 1 71 ? 29.069 7.202 -57.123 1.00 47.75 71 LYS A CA 1
ATOM 545 C C . LYS A 1 71 ? 29.516 6.106 -56.137 1.00 47.75 71 LYS A C 1
ATOM 547 O O . LYS A 1 71 ? 28.703 5.287 -55.719 1.00 47.75 71 LYS A O 1
ATOM 552 N N . ALA A 1 72 ? 30.769 6.156 -55.684 1.00 47.16 72 ALA A N 1
ATOM 553 C CA . ALA A 1 72 ? 31.208 5.421 -54.493 1.00 47.16 72 ALA A CA 1
ATOM 554 C C . ALA A 1 72 ? 31.273 6.392 -53.301 1.00 47.16 72 ALA A C 1
ATOM 556 O O . ALA A 1 72 ? 32.098 7.308 -53.277 1.00 47.16 72 ALA A O 1
ATOM 557 N N . LYS A 1 73 ? 30.382 6.246 -52.316 1.00 51.97 73 LYS A N 1
ATOM 558 C CA . LYS A 1 73 ? 30.488 6.968 -51.039 1.00 51.97 73 LYS A CA 1
ATOM 559 C C . LYS A 1 73 ? 31.363 6.164 -50.096 1.00 51.97 73 LYS A C 1
ATOM 561 O O . LYS A 1 73 ? 31.196 4.955 -49.974 1.00 51.97 73 LYS A O 1
ATOM 566 N N . ILE A 1 74 ? 32.287 6.850 -49.437 1.00 48.53 74 ILE A N 1
ATOM 567 C CA . ILE A 1 74 ? 33.159 6.235 -48.445 1.00 48.53 74 ILE A CA 1
ATOM 568 C C . ILE A 1 74 ? 32.617 6.559 -47.050 1.00 48.53 74 ILE A C 1
ATOM 570 O O . ILE A 1 74 ? 32.525 7.733 -46.677 1.00 48.53 74 ILE A O 1
ATOM 574 N N . TYR A 1 75 ? 32.274 5.519 -46.290 1.00 50.47 75 TYR A N 1
ATOM 575 C CA . TYR A 1 75 ? 31.777 5.622 -44.919 1.00 50.47 75 TYR A CA 1
ATOM 576 C C . TYR A 1 75 ? 32.922 5.474 -43.918 1.00 50.47 75 TYR A C 1
ATOM 578 O O . TYR A 1 75 ? 33.648 4.484 -43.927 1.00 50.47 75 TYR A O 1
ATOM 586 N N . THR A 1 76 ? 33.050 6.449 -43.018 1.00 49.34 76 THR A N 1
ATOM 587 C CA . THR A 1 76 ? 33.773 6.294 -41.749 1.00 49.34 76 THR A CA 1
ATOM 588 C C . THR A 1 76 ? 32.742 5.948 -40.680 1.00 49.34 76 THR A C 1
ATOM 590 O O . THR A 1 76 ? 31.894 6.790 -40.387 1.00 49.34 76 THR A O 1
ATOM 593 N N . SER A 1 77 ? 32.794 4.731 -40.134 1.00 49.56 77 SER A N 1
ATOM 594 C CA . SER A 1 77 ? 31.861 4.185 -39.127 1.00 49.56 77 SER A CA 1
ATOM 595 C C . SER A 1 77 ? 31.301 5.207 -38.108 1.00 49.56 77 SER A C 1
ATOM 597 O O . SER A 1 77 ? 32.090 5.902 -37.461 1.00 49.56 77 SER A O 1
ATOM 599 N N . PRO A 1 78 ? 29.977 5.233 -37.841 1.00 51.69 78 PRO A N 1
ATOM 600 C CA . PRO A 1 78 ? 29.374 5.990 -36.748 1.00 51.69 78 PRO A CA 1
ATOM 601 C C . PRO A 1 78 ? 29.136 5.069 -35.538 1.00 51.69 78 PRO A C 1
ATOM 603 O O . PRO A 1 78 ? 28.001 4.737 -35.213 1.00 51.69 78 PRO A O 1
ATOM 606 N N . ARG A 1 79 ? 30.195 4.576 -34.880 1.00 56.31 79 ARG A N 1
ATOM 607 C CA . ARG A 1 79 ? 30.018 3.678 -33.716 1.00 56.31 79 ARG A CA 1
ATOM 608 C C . ARG A 1 79 ? 29.747 4.426 -32.405 1.00 56.31 79 ARG A C 1
ATOM 610 O O . ARG A 1 79 ? 28.972 3.938 -31.593 1.00 56.31 79 ARG A O 1
ATOM 617 N N . ASN A 1 80 ? 30.301 5.627 -32.231 1.00 66.25 80 ASN A N 1
ATOM 618 C CA . ASN A 1 80 ? 30.221 6.341 -30.951 1.00 66.25 80 ASN A CA 1
ATOM 619 C C . ASN A 1 80 ? 28.860 7.001 -30.690 1.00 66.25 80 ASN A C 1
ATOM 621 O O . ASN A 1 80 ? 28.328 6.859 -29.595 1.00 66.25 80 ASN A O 1
ATOM 625 N N . ASP A 1 81 ? 28.270 7.675 -31.679 1.00 76.19 81 ASP A N 1
ATOM 626 C CA . ASP A 1 81 ? 27.055 8.473 -31.445 1.00 76.19 81 ASP A CA 1
ATOM 627 C C . ASP A 1 81 ? 25.830 7.587 -31.166 1.00 76.19 81 ASP A C 1
ATOM 629 O O . ASP A 1 81 ? 24.980 7.914 -30.336 1.00 76.19 81 ASP A O 1
ATOM 633 N N . TYR A 1 82 ? 25.752 6.426 -31.826 1.00 75.31 82 TYR A N 1
ATOM 634 C CA . TYR A 1 82 ? 24.701 5.441 -31.575 1.00 75.31 82 TYR A CA 1
ATOM 635 C C . TYR A 1 82 ? 24.860 4.787 -30.199 1.00 75.31 82 TYR A C 1
ATOM 637 O O . TYR A 1 82 ? 23.889 4.677 -29.452 1.00 75.31 82 TYR A O 1
ATOM 645 N N . GLU A 1 83 ? 26.079 4.384 -29.836 1.00 76.50 83 GLU A N 1
ATOM 646 C CA . GLU A 1 83 ? 26.358 3.785 -28.531 1.00 76.50 83 GLU A CA 1
ATOM 647 C C . GLU A 1 83 ? 26.078 4.771 -27.386 1.00 76.50 83 GLU A C 1
ATOM 649 O O . GLU A 1 83 ? 25.434 4.413 -26.397 1.00 76.50 83 GLU A O 1
ATOM 654 N N . GLU A 1 84 ? 26.463 6.039 -27.545 1.00 80.00 84 GLU A N 1
ATOM 655 C CA . GLU A 1 84 ? 26.148 7.102 -26.592 1.00 80.00 84 GLU A CA 1
ATOM 656 C C . GLU A 1 84 ? 24.633 7.339 -26.481 1.00 80.00 84 GLU A C 1
ATOM 658 O O . GLU A 1 84 ? 24.105 7.455 -25.371 1.00 80.00 84 GLU A O 1
ATOM 663 N N . ALA A 1 85 ? 23.903 7.352 -27.600 1.00 80.50 85 ALA A N 1
ATOM 664 C CA . ALA A 1 85 ? 22.449 7.500 -27.597 1.00 80.50 85 ALA A CA 1
ATOM 665 C C . ALA A 1 85 ? 21.743 6.331 -26.887 1.00 80.50 85 ALA A C 1
ATOM 667 O O . ALA A 1 85 ? 20.842 6.561 -26.073 1.00 80.50 85 ALA A O 1
ATOM 668 N N . VAL A 1 86 ? 22.172 5.090 -27.139 1.00 77.31 86 VAL A N 1
ATOM 669 C CA . VAL A 1 86 ? 21.630 3.885 -26.489 1.00 77.31 86 VAL A CA 1
ATOM 670 C C . VAL A 1 86 ? 21.929 3.891 -24.990 1.00 77.31 86 VAL A C 1
ATOM 672 O O . VAL A 1 86 ? 21.023 3.664 -24.185 1.00 77.31 86 VAL A O 1
ATOM 675 N N . ASN A 1 87 ? 23.159 4.220 -24.593 1.00 77.38 87 ASN A N 1
ATOM 676 C CA . ASN A 1 87 ? 23.539 4.311 -23.183 1.00 77.38 87 ASN A CA 1
ATOM 677 C C . ASN A 1 87 ? 22.761 5.420 -22.458 1.00 77.38 87 ASN A C 1
ATOM 679 O O . ASN A 1 87 ? 22.232 5.195 -21.368 1.00 77.38 87 ASN A O 1
ATOM 683 N N . ASN A 1 88 ? 22.601 6.590 -23.079 1.00 85.00 88 ASN A N 1
ATOM 684 C CA . ASN A 1 88 ? 21.796 7.680 -22.526 1.00 85.00 88 ASN A CA 1
ATOM 685 C C . ASN A 1 88 ? 20.315 7.295 -22.382 1.00 85.00 88 ASN A C 1
ATOM 687 O O . ASN A 1 88 ? 19.684 7.632 -21.376 1.00 85.00 88 ASN A O 1
ATOM 691 N N . ALA A 1 89 ? 19.750 6.570 -23.352 1.00 86.88 89 ALA A N 1
ATOM 692 C CA . ALA A 1 89 ? 18.387 6.051 -23.263 1.00 86.88 89 ALA A CA 1
ATOM 693 C C . ALA A 1 89 ? 18.242 5.025 -22.125 1.00 86.88 89 ALA A C 1
ATOM 695 O O . ALA A 1 89 ? 17.296 5.110 -21.338 1.00 86.88 89 ALA A O 1
ATOM 696 N N . ALA A 1 90 ? 19.207 4.113 -21.977 1.00 82.50 90 ALA A N 1
ATOM 697 C CA . ALA A 1 90 ? 19.227 3.131 -20.897 1.00 82.50 90 ALA A CA 1
ATOM 698 C C . ALA A 1 90 ? 19.300 3.800 -19.513 1.00 82.50 90 ALA A C 1
ATOM 700 O O . ALA A 1 90 ? 18.538 3.445 -18.613 1.00 82.50 90 ALA A O 1
ATOM 701 N N . VAL A 1 91 ? 20.153 4.818 -19.347 1.00 84.94 91 VAL A N 1
ATOM 702 C CA . VAL A 1 91 ? 20.259 5.585 -18.094 1.00 84.94 91 VAL A CA 1
ATOM 703 C C . VAL A 1 91 ? 18.939 6.278 -17.753 1.00 84.94 91 VAL A C 1
ATOM 705 O O . VAL A 1 91 ? 18.488 6.191 -16.608 1.00 84.94 91 VAL A O 1
ATOM 708 N N . LYS A 1 92 ? 18.284 6.921 -18.729 1.00 87.75 92 LYS A N 1
ATOM 709 C CA . LYS A 1 92 ? 16.971 7.560 -18.523 1.00 87.75 92 LYS A CA 1
ATOM 710 C C . LYS A 1 92 ? 15.914 6.552 -18.074 1.00 87.75 92 LYS A C 1
ATOM 712 O O . LYS A 1 92 ? 15.207 6.809 -17.101 1.00 87.75 92 LYS A O 1
ATOM 717 N N . LEU A 1 93 ? 15.860 5.388 -18.719 1.00 86.69 93 LEU A N 1
ATOM 718 C CA . LEU A 1 93 ? 14.914 4.326 -18.376 1.00 86.69 93 LEU A CA 1
ATOM 719 C C . LEU A 1 93 ? 15.148 3.790 -16.953 1.00 86.69 93 LEU A C 1
ATOM 721 O O . LEU A 1 93 ? 14.201 3.621 -16.185 1.00 86.69 93 LEU A O 1
ATOM 725 N N . VAL A 1 94 ? 16.407 3.597 -16.547 1.00 81.94 94 VAL A N 1
ATOM 726 C CA . VAL A 1 94 ? 16.751 3.191 -15.173 1.00 81.94 94 VAL A CA 1
ATOM 727 C C . VAL A 1 94 ? 16.342 4.258 -14.148 1.00 81.94 94 VAL A C 1
ATOM 729 O O . VAL A 1 94 ? 15.788 3.918 -13.100 1.00 81.94 94 VAL A O 1
ATOM 732 N N . GLN A 1 95 ? 16.576 5.543 -14.434 1.00 83.06 95 GLN A N 1
ATOM 733 C CA . GLN A 1 95 ? 16.174 6.644 -13.550 1.00 83.06 95 GLN A CA 1
ATOM 734 C C . GLN A 1 95 ? 14.652 6.720 -13.373 1.00 83.06 95 GLN A C 1
ATOM 736 O O . GLN A 1 95 ? 14.173 6.882 -12.248 1.00 83.06 95 GLN A O 1
ATOM 741 N N . GLU A 1 96 ? 13.888 6.561 -14.452 1.00 87.44 96 GLU A N 1
ATOM 742 C CA . GLU A 1 96 ? 12.425 6.578 -14.407 1.00 87.44 96 GLU A CA 1
ATOM 743 C C . GLU A 1 96 ? 11.868 5.403 -13.593 1.00 87.44 96 GLU A C 1
ATOM 745 O O . GLU A 1 96 ? 11.037 5.595 -12.699 1.00 87.44 96 GLU A O 1
ATOM 750 N N . ILE A 1 97 ? 12.407 4.198 -13.803 1.00 82.25 97 ILE A N 1
ATOM 751 C CA . ILE A 1 97 ? 12.064 3.016 -13.004 1.00 82.25 97 ILE A CA 1
ATOM 752 C C . ILE A 1 97 ? 12.345 3.272 -11.513 1.00 82.25 97 ILE A C 1
ATOM 754 O O . ILE A 1 97 ? 11.491 3.003 -10.663 1.00 82.25 97 ILE A O 1
ATOM 758 N N . LEU A 1 98 ? 13.504 3.844 -11.169 1.00 79.38 98 LEU A N 1
ATOM 759 C CA . LEU A 1 98 ? 13.854 4.179 -9.782 1.00 79.38 98 LEU A CA 1
ATOM 760 C C . LEU A 1 98 ? 12.898 5.207 -9.154 1.00 79.38 98 LEU A C 1
ATOM 762 O O . LEU A 1 98 ? 12.552 5.088 -7.969 1.00 79.38 98 LEU A O 1
ATOM 766 N N . LEU A 1 99 ? 12.442 6.198 -9.925 1.00 78.12 99 LEU A N 1
ATOM 767 C CA . LEU A 1 99 ? 11.455 7.183 -9.475 1.00 78.12 99 LEU A CA 1
ATOM 768 C C . LEU A 1 99 ? 10.094 6.532 -9.197 1.00 78.12 99 LEU A C 1
ATOM 770 O O . LEU A 1 99 ? 9.499 6.792 -8.143 1.00 78.12 99 LEU A O 1
ATOM 774 N N . LEU A 1 100 ? 9.630 5.644 -10.081 1.00 79.19 100 LEU A N 1
ATOM 775 C CA . LEU A 1 100 ? 8.385 4.891 -9.898 1.00 79.19 100 LEU A CA 1
ATOM 776 C C . LEU A 1 100 ? 8.436 4.016 -8.638 1.00 79.19 100 LEU A C 1
ATOM 778 O O . LEU A 1 100 ? 7.536 4.097 -7.794 1.00 79.19 100 LEU A O 1
ATOM 782 N N . PHE A 1 101 ? 9.527 3.268 -8.437 1.00 77.94 101 PHE A N 1
ATOM 783 C CA . PHE A 1 101 ? 9.735 2.481 -7.216 1.00 77.94 101 PHE A CA 1
ATOM 784 C C . PHE A 1 101 ? 9.736 3.356 -5.959 1.00 77.94 101 PHE A C 1
ATOM 786 O O . PHE A 1 101 ? 9.093 3.024 -4.959 1.00 77.94 101 PHE A O 1
ATOM 793 N N . SER A 1 102 ? 10.406 4.508 -6.001 1.00 76.94 102 SER A N 1
ATOM 794 C CA . SER A 1 102 ? 10.453 5.441 -4.872 1.00 76.94 102 SER A CA 1
ATOM 795 C C . SER A 1 102 ? 9.065 5.982 -4.513 1.00 76.94 102 SER A C 1
ATOM 797 O O . SER A 1 102 ? 8.727 6.086 -3.329 1.00 76.94 102 SER A O 1
ATOM 799 N N . ARG A 1 103 ? 8.231 6.291 -5.516 1.00 80.88 103 ARG A N 1
ATOM 800 C CA . ARG A 1 103 ? 6.843 6.735 -5.318 1.00 80.88 103 ARG A CA 1
ATOM 801 C C . ARG A 1 103 ? 5.988 5.637 -4.688 1.00 80.88 103 ARG A C 1
ATOM 803 O O . ARG A 1 103 ? 5.263 5.912 -3.732 1.00 80.88 103 ARG A O 1
ATOM 810 N N . GLN A 1 104 ? 6.118 4.399 -5.159 1.00 83.50 104 GLN A N 1
ATOM 811 C CA . GLN A 1 104 ? 5.395 3.252 -4.607 1.00 83.50 104 GLN A CA 1
ATOM 812 C C . GLN A 1 104 ? 5.774 2.981 -3.143 1.00 83.50 104 GLN A C 1
ATOM 814 O O . GLN A 1 104 ? 4.898 2.751 -2.305 1.00 83.50 104 GLN A O 1
ATOM 819 N N . ILE A 1 105 ? 7.067 3.059 -2.805 1.00 81.56 105 ILE A N 1
ATOM 820 C CA . ILE A 1 105 ? 7.553 2.891 -1.427 1.00 81.56 105 ILE A CA 1
ATOM 821 C C . ILE A 1 105 ? 6.979 3.978 -0.515 1.00 81.56 105 ILE A C 1
ATOM 823 O O . ILE A 1 105 ? 6.500 3.667 0.575 1.00 81.56 105 ILE A O 1
ATOM 827 N N . LYS A 1 106 ? 6.988 5.245 -0.952 1.00 84.00 106 LYS A N 1
ATOM 828 C CA . LYS A 1 106 ? 6.389 6.355 -0.190 1.00 84.00 106 LYS A CA 1
ATOM 829 C C . LYS A 1 106 ? 4.890 6.139 0.038 1.00 84.00 106 LYS A C 1
ATOM 831 O O . LYS A 1 106 ? 4.433 6.284 1.168 1.00 84.00 106 LYS A O 1
ATOM 836 N N . GLY A 1 107 ? 4.152 5.733 -0.997 1.00 85.06 107 GLY A N 1
ATOM 837 C CA . GLY A 1 107 ? 2.724 5.418 -0.884 1.00 85.06 107 GLY A CA 1
ATOM 838 C C . GLY A 1 107 ? 2.445 4.284 0.105 1.00 85.06 107 GLY A C 1
ATOM 839 O O . GLY A 1 107 ? 1.554 4.394 0.941 1.00 85.06 107 GLY A O 1
ATOM 840 N N . SER A 1 108 ? 3.262 3.230 0.068 1.00 85.88 108 SER A N 1
ATOM 841 C CA . SER A 1 108 ? 3.111 2.066 0.951 1.00 85.88 108 SER A CA 1
ATOM 842 C C . SER A 1 108 ? 3.411 2.406 2.414 1.00 85.88 108 SER A C 1
ATOM 844 O O . SER A 1 108 ? 2.695 1.960 3.305 1.00 85.88 108 SER A O 1
ATOM 846 N N . LYS A 1 109 ? 4.438 3.229 2.674 1.00 88.88 109 LYS A N 1
ATOM 847 C CA . LYS A 1 109 ? 4.755 3.715 4.026 1.00 88.88 109 LYS A CA 1
ATOM 848 C C . LYS A 1 109 ? 3.622 4.552 4.608 1.00 88.88 109 LYS A C 1
ATOM 850 O O . LYS A 1 109 ? 3.215 4.297 5.735 1.00 88.88 109 LYS A O 1
ATOM 855 N N . LYS A 1 110 ? 3.079 5.481 3.816 1.00 92.25 110 LYS A N 1
ATOM 856 C CA . LYS A 1 110 ? 1.943 6.306 4.234 1.00 92.25 110 LYS A CA 1
ATOM 857 C C . LYS A 1 110 ? 0.724 5.446 4.586 1.00 92.25 110 LYS A C 1
ATOM 859 O O . LYS A 1 110 ? 0.154 5.620 5.651 1.00 92.25 110 LYS A O 1
ATOM 864 N N . ALA A 1 111 ? 0.385 4.461 3.752 1.00 90.12 111 ALA A N 1
ATOM 865 C CA . ALA A 1 111 ? -0.737 3.559 4.024 1.00 90.12 111 ALA A CA 1
ATOM 866 C C . ALA A 1 111 ? -0.566 2.759 5.332 1.00 90.12 111 ALA A C 1
ATOM 868 O O . ALA A 1 111 ? -1.534 2.544 6.057 1.00 90.12 111 ALA A O 1
ATOM 869 N N . ILE A 1 112 ? 0.662 2.338 5.657 1.00 92.19 112 ILE A N 1
ATOM 870 C CA . ILE A 1 112 ? 0.966 1.671 6.933 1.00 92.19 112 ILE A CA 1
ATOM 871 C C . ILE A 1 112 ? 0.773 2.633 8.114 1.00 92.19 112 ILE A C 1
ATOM 873 O O . ILE A 1 112 ? 0.214 2.235 9.133 1.00 92.19 112 ILE A O 1
ATOM 877 N N . GLU A 1 113 ? 1.231 3.881 8.000 1.00 94.00 113 GLU A N 1
ATOM 878 C CA . GLU A 1 113 ? 1.053 4.900 9.044 1.00 94.00 113 GLU A CA 1
ATOM 879 C C . GLU A 1 113 ? -0.427 5.237 9.268 1.00 94.00 113 GLU A C 1
ATOM 881 O O . GLU A 1 113 ? -0.882 5.240 10.412 1.00 94.00 113 GLU A O 1
ATOM 886 N N . ASP A 1 114 ? -1.190 5.424 8.190 1.00 93.25 114 ASP A N 1
ATOM 887 C CA . ASP A 1 114 ? -2.627 5.705 8.247 1.00 93.25 114 ASP A CA 1
ATOM 888 C C . ASP A 1 114 ? -3.391 4.557 8.942 1.00 93.25 114 ASP A C 1
ATOM 890 O O . ASP A 1 114 ? -4.213 4.799 9.829 1.00 93.25 114 ASP A O 1
ATOM 894 N N . LEU A 1 115 ? -3.066 3.294 8.628 1.00 93.88 115 LEU A N 1
ATOM 895 C CA . LEU A 1 115 ? -3.651 2.125 9.303 1.00 93.88 115 LEU A CA 1
ATOM 896 C C . LEU A 1 115 ? -3.259 2.033 10.784 1.00 93.88 115 LEU A C 1
ATOM 898 O O . LEU A 1 115 ? -4.091 1.669 11.614 1.00 93.88 115 LEU A O 1
ATOM 902 N N . LYS A 1 116 ? -2.018 2.387 11.144 1.00 94.56 116 LYS A N 1
ATOM 903 C CA . LYS A 1 116 ? -1.573 2.435 12.550 1.00 94.56 116 LYS A CA 1
ATOM 904 C C . LYS A 1 116 ? -2.335 3.494 13.345 1.00 94.56 116 LYS A C 1
ATOM 906 O O . LYS A 1 116 ? -2.709 3.246 14.492 1.00 94.56 116 LYS A O 1
ATOM 911 N N . LEU A 1 117 ? -2.598 4.655 12.743 1.00 95.69 117 LEU A N 1
ATOM 912 C CA . LEU A 1 117 ? -3.420 5.702 13.354 1.00 95.69 117 LEU A CA 1
ATOM 913 C C . LEU A 1 117 ? -4.874 5.250 13.533 1.00 95.69 117 LEU A C 1
ATOM 915 O O . LEU A 1 117 ? -5.453 5.479 14.598 1.00 95.69 117 LEU A O 1
ATOM 919 N N . LEU A 1 118 ? -5.444 4.570 12.535 1.00 94.88 118 LEU A N 1
ATOM 920 C CA . LEU A 1 118 ? -6.796 4.020 12.620 1.00 94.88 118 LEU A CA 1
ATOM 921 C C . LEU A 1 118 ? -6.914 2.966 13.730 1.00 94.88 118 LEU A C 1
ATOM 923 O O . LEU A 1 118 ? -7.828 3.052 14.548 1.00 94.88 118 LEU A O 1
ATOM 927 N N . LEU A 1 119 ? -5.966 2.027 13.821 1.00 95.38 119 LEU A N 1
ATOM 928 C CA . LEU A 1 119 ? -5.928 1.029 14.896 1.00 95.38 119 LEU A CA 1
ATOM 929 C C . LEU A 1 119 ? -5.893 1.677 16.278 1.00 95.38 119 LEU A C 1
ATOM 931 O O . LEU A 1 119 ? -6.672 1.301 17.150 1.00 95.38 119 LEU A O 1
ATOM 935 N N . LYS A 1 120 ? -5.050 2.698 16.459 1.00 96.38 120 LYS A N 1
ATOM 936 C CA . LYS A 1 120 ? -4.987 3.446 17.717 1.00 96.38 120 LYS A CA 1
ATOM 937 C C . LYS A 1 120 ? -6.331 4.098 18.058 1.00 96.38 120 LYS A C 1
ATOM 939 O O . LYS A 1 120 ? -6.783 4.020 19.196 1.00 96.38 120 LYS A O 1
ATOM 944 N N . SER A 1 121 ? -7.000 4.693 17.069 1.00 96.62 121 SER A N 1
ATOM 945 C CA . SER A 1 121 ? -8.339 5.262 17.260 1.00 96.62 121 SER A CA 1
ATOM 946 C C . SER A 1 121 ? -9.370 4.199 17.660 1.00 96.62 121 SER A C 1
ATOM 948 O O . SER A 1 121 ? -10.158 4.430 18.577 1.00 96.62 121 SER A O 1
ATOM 950 N N . LEU A 1 122 ? -9.350 3.022 17.025 1.00 96.19 122 LEU A N 1
ATOM 951 C CA . LEU A 1 122 ? -10.238 1.904 17.364 1.00 96.19 122 LEU A CA 1
ATOM 952 C C . LEU A 1 122 ? -9.983 1.376 18.785 1.00 96.19 122 LEU A C 1
ATOM 954 O O . LEU A 1 122 ? -10.932 1.069 19.506 1.00 96.19 122 LEU A O 1
ATOM 958 N N . GLU A 1 123 ? -8.725 1.313 19.224 1.00 95.88 123 GLU A N 1
ATOM 959 C CA . GLU A 1 123 ? -8.361 0.924 20.592 1.00 95.88 123 GLU A CA 1
ATOM 960 C C . GLU A 1 123 ? -8.867 1.924 21.639 1.00 95.88 123 GLU A C 1
ATOM 962 O O . GLU A 1 123 ? -9.430 1.518 22.662 1.00 95.88 123 GLU A O 1
ATOM 967 N N . ASP A 1 124 ? -8.745 3.223 21.364 1.00 96.81 124 ASP A N 1
ATOM 968 C CA . ASP A 1 124 ? -9.281 4.273 22.232 1.00 96.81 124 ASP A CA 1
ATOM 969 C C . ASP A 1 124 ? -10.815 4.200 22.319 1.00 96.81 124 ASP A C 1
ATOM 971 O O . ASP A 1 124 ? -11.390 4.294 23.412 1.00 96.81 124 ASP A O 1
ATOM 975 N N . GLN A 1 125 ? -11.493 3.958 21.191 1.00 96.12 125 GLN A N 1
ATOM 976 C CA . GLN A 1 125 ? -12.943 3.757 21.155 1.00 96.12 125 GLN A CA 1
ATOM 977 C C . GLN A 1 125 ? -13.372 2.520 21.951 1.00 96.12 125 GLN A C 1
ATOM 979 O O . GLN A 1 125 ? -14.318 2.601 22.741 1.00 96.12 125 GLN A O 1
ATOM 984 N N . LEU A 1 126 ? -12.664 1.397 21.797 1.00 96.50 126 LEU A N 1
ATOM 985 C CA . LEU A 1 126 ? -12.905 0.175 22.566 1.00 96.50 126 LEU A CA 1
ATOM 986 C C . LEU A 1 126 ? -12.760 0.432 24.065 1.00 96.50 126 LEU A C 1
ATOM 988 O O . LEU A 1 126 ? -13.660 0.096 24.835 1.00 96.50 126 LEU A O 1
ATOM 992 N N . ARG A 1 127 ? -11.677 1.092 24.488 1.00 97.81 127 ARG A N 1
ATOM 993 C CA . ARG A 1 127 ? -11.449 1.439 25.897 1.00 97.81 127 ARG A CA 1
ATOM 994 C C . ARG A 1 127 ? -12.573 2.316 26.449 1.00 97.81 127 ARG A C 1
ATOM 996 O O . ARG A 1 127 ? -13.069 2.068 27.551 1.00 97.81 127 ARG A O 1
ATOM 1003 N N . PHE A 1 128 ? -12.993 3.328 25.692 1.00 97.38 128 PHE A N 1
ATOM 1004 C CA . PHE A 1 128 ? -14.062 4.233 26.104 1.00 97.38 128 PHE A CA 1
ATOM 1005 C C . PHE A 1 128 ? -15.412 3.517 26.226 1.00 97.38 128 PHE A C 1
ATOM 1007 O O . PHE A 1 128 ? -16.109 3.679 27.233 1.00 97.38 128 PHE A O 1
ATOM 1014 N N . LYS A 1 129 ? -15.779 2.688 25.241 1.00 97.06 129 LYS A N 1
ATOM 1015 C CA . LYS A 1 129 ? -17.024 1.910 25.287 1.00 97.06 129 LYS A CA 1
ATOM 1016 C C . LYS A 1 129 ? -16.998 0.873 26.404 1.00 97.06 129 LYS A C 1
ATOM 1018 O O . LYS A 1 129 ? -17.979 0.775 27.133 1.00 97.06 129 LYS A O 1
ATOM 1023 N N . GLN A 1 130 ? -15.870 0.203 26.636 1.00 96.81 130 GLN A N 1
ATOM 1024 C CA . GLN A 1 130 ? -15.718 -0.730 27.753 1.00 96.81 130 GLN A CA 1
ATOM 1025 C C . GLN A 1 130 ? -15.948 -0.039 29.104 1.00 96.81 130 GLN A C 1
ATOM 1027 O O . GLN A 1 130 ? -16.681 -0.552 29.948 1.00 96.81 130 GLN A O 1
ATOM 1032 N N . MET A 1 131 ? -15.406 1.170 29.292 1.00 97.56 131 MET A N 1
ATOM 1033 C CA . MET A 1 131 ? -15.697 1.978 30.481 1.00 97.56 131 MET A CA 1
ATOM 1034 C C . MET A 1 131 ? -17.182 2.343 30.599 1.00 97.56 131 MET A C 1
ATOM 1036 O O . MET A 1 131 ? -17.736 2.310 31.700 1.00 97.56 131 MET A O 1
ATOM 1040 N N . ARG A 1 132 ? -17.845 2.694 29.489 1.00 97.25 132 ARG A N 1
ATOM 1041 C CA . ARG A 1 132 ? -19.286 2.993 29.487 1.00 97.25 132 ARG A CA 1
ATOM 1042 C C . ARG A 1 132 ? -20.135 1.766 29.806 1.00 97.25 132 ARG A C 1
ATOM 1044 O O . ARG A 1 132 ? -21.107 1.916 30.535 1.00 97.25 132 ARG A O 1
ATOM 1051 N N . ILE A 1 133 ? -19.745 0.577 29.345 1.00 97.12 133 ILE A N 1
ATOM 1052 C CA . ILE A 1 133 ? -20.397 -0.689 29.705 1.00 97.12 133 ILE A CA 1
ATOM 1053 C C . ILE A 1 133 ? -20.314 -0.904 31.216 1.00 97.12 133 ILE A C 1
ATOM 1055 O O . ILE A 1 133 ? -21.333 -1.176 31.845 1.00 97.12 133 ILE A O 1
ATOM 1059 N N . THR A 1 134 ? -19.134 -0.732 31.821 1.00 97.38 134 THR A N 1
ATOM 1060 C CA . THR A 1 134 ? -18.967 -0.868 33.278 1.00 97.38 134 THR A CA 1
ATOM 1061 C C . THR A 1 134 ? -19.863 0.110 34.041 1.00 97.38 134 THR A C 1
ATOM 1063 O O . THR A 1 134 ? -20.512 -0.282 35.007 1.00 97.38 134 THR A O 1
ATOM 1066 N N . LYS A 1 135 ? -19.960 1.366 33.580 1.00 97.81 135 LYS A N 1
ATOM 1067 C CA . LYS A 1 135 ? -20.855 2.371 34.178 1.00 97.81 135 LYS A CA 1
ATOM 1068 C C . LYS A 1 135 ? -22.333 2.008 34.021 1.00 97.81 135 LYS A C 1
ATOM 1070 O O . LYS A 1 135 ? -23.061 2.088 35.001 1.00 97.81 135 LYS A O 1
ATOM 1075 N N . ALA A 1 136 ? -22.762 1.587 32.829 1.00 96.88 136 ALA A N 1
ATOM 1076 C CA . ALA A 1 136 ? -24.144 1.186 32.553 1.00 96.88 136 ALA A CA 1
ATOM 1077 C C . ALA A 1 136 ? -24.565 -0.017 33.411 1.00 96.88 136 ALA A C 1
ATOM 1079 O O . ALA A 1 136 ? -25.631 -0.005 34.021 1.00 96.88 136 ALA A O 1
ATOM 1080 N N . LYS A 1 137 ? -23.680 -1.013 33.552 1.00 96.56 137 LYS A N 1
ATOM 1081 C CA . LYS A 1 137 ? -23.896 -2.164 34.441 1.00 96.56 137 LYS A CA 1
ATOM 1082 C C . LYS A 1 137 ? -24.005 -1.753 35.910 1.00 96.56 137 LYS A C 1
ATOM 1084 O O . LYS A 1 137 ? -24.856 -2.282 36.611 1.00 96.56 137 LYS A O 1
ATOM 1089 N N . ALA A 1 138 ? -23.198 -0.794 36.367 1.00 97.69 138 ALA A N 1
ATOM 1090 C CA . ALA A 1 138 ? -23.253 -0.308 37.748 1.00 97.69 138 ALA A CA 1
ATOM 1091 C C . ALA A 1 138 ? -24.577 0.400 38.096 1.00 97.69 138 ALA A C 1
ATOM 1093 O O . ALA A 1 138 ? -24.996 0.367 39.249 1.00 97.69 138 ALA A O 1
ATOM 1094 N N . ILE A 1 139 ? -25.240 1.015 37.110 1.00 97.50 139 ILE A N 1
ATOM 1095 C CA . ILE A 1 139 ? -26.551 1.667 37.274 1.00 97.50 139 ILE A CA 1
ATOM 1096 C C . ILE A 1 139 ? -27.729 0.779 36.837 1.00 97.50 139 ILE A C 1
ATOM 1098 O O . ILE A 1 139 ? -28.857 1.258 36.784 1.00 97.50 139 ILE A O 1
ATOM 1102 N N . ASN A 1 140 ? -27.481 -0.501 36.528 1.00 97.44 140 ASN A N 1
ATOM 1103 C CA . ASN A 1 140 ? -28.469 -1.460 36.015 1.00 97.44 140 ASN A CA 1
ATOM 1104 C C . ASN A 1 140 ? -29.182 -1.021 34.717 1.00 97.44 140 ASN A C 1
ATOM 1106 O O . ASN A 1 140 ? -30.305 -1.445 34.442 1.00 97.44 140 ASN A O 1
ATOM 1110 N N . ASP A 1 141 ? -28.532 -0.205 33.884 1.00 97.25 141 ASP A N 1
ATOM 1111 C CA . ASP A 1 141 ? -29.024 0.136 32.546 1.00 97.25 141 ASP A CA 1
ATOM 1112 C C . ASP A 1 141 ? -28.586 -0.939 31.539 1.00 97.25 141 ASP A C 1
ATOM 1114 O O . ASP A 1 141 ? -27.621 -0.791 30.780 1.00 97.25 141 ASP A O 1
ATOM 1118 N N . PHE A 1 142 ? -29.280 -2.080 31.582 1.00 96.31 142 PHE A N 1
ATOM 1119 C CA . PHE A 1 142 ? -28.942 -3.247 30.764 1.00 96.31 142 PHE A CA 1
ATOM 1120 C C . PHE A 1 142 ? -29.137 -2.999 29.267 1.00 96.31 142 PHE A C 1
ATOM 1122 O O . PHE A 1 142 ? -28.360 -3.504 28.463 1.00 96.31 142 PHE A O 1
ATOM 1129 N N . LYS A 1 143 ? -30.107 -2.160 28.883 1.00 97.75 143 LYS A N 1
ATOM 1130 C CA . LYS A 1 143 ? -30.364 -1.850 27.472 1.00 97.75 143 LYS A CA 1
ATOM 1131 C C . LYS A 1 143 ? -29.185 -1.106 26.845 1.00 97.75 143 LYS A C 1
ATOM 1133 O O . LYS A 1 143 ? -28.751 -1.460 25.752 1.00 97.75 143 LYS A O 1
ATOM 1138 N N . VAL A 1 144 ? -28.644 -0.102 27.539 1.00 96.31 144 VAL A N 1
ATOM 1139 C CA . VAL A 1 144 ? -27.452 0.621 27.069 1.00 96.31 144 VAL A CA 1
ATOM 1140 C C . VAL A 1 144 ? -26.213 -0.273 27.117 1.00 96.31 144 VAL A C 1
ATOM 1142 O O . VAL A 1 144 ? -25.372 -0.200 26.221 1.00 96.31 144 VAL A O 1
ATOM 1145 N N . ALA A 1 145 ? -26.092 -1.138 28.128 1.00 96.25 145 ALA A N 1
ATOM 1146 C CA . ALA A 1 145 ? -24.987 -2.090 28.203 1.00 96.25 145 ALA A CA 1
ATOM 1147 C C . ALA A 1 145 ? -24.979 -3.069 27.014 1.00 96.25 145 ALA A C 1
ATOM 1149 O O . ALA A 1 145 ? -23.915 -3.284 26.436 1.00 96.25 145 ALA A O 1
ATOM 1150 N N . ASP A 1 146 ? -26.136 -3.609 26.620 1.00 97.50 146 ASP A N 1
ATOM 1151 C CA . ASP A 1 146 ? -26.267 -4.517 25.472 1.00 97.50 146 ASP A CA 1
ATOM 1152 C C . ASP A 1 146 ? -25.923 -3.822 24.153 1.00 97.50 146 ASP A C 1
ATOM 1154 O O . ASP A 1 146 ? -25.092 -4.324 23.394 1.00 97.50 146 ASP A O 1
ATOM 1158 N N . GLN A 1 147 ? -26.454 -2.615 23.929 1.00 97.69 147 GLN A N 1
ATOM 1159 C CA . GLN A 1 147 ? -26.121 -1.807 22.748 1.00 97.69 147 GLN A CA 1
ATOM 1160 C C . GLN A 1 147 ? -24.613 -1.538 22.642 1.00 97.69 147 GLN A C 1
ATOM 1162 O O . GLN A 1 147 ? -24.009 -1.721 21.586 1.00 97.69 147 GLN A O 1
ATOM 1167 N N . LEU A 1 148 ? -23.974 -1.149 23.748 1.00 96.88 148 LEU A N 1
ATOM 1168 C CA . LEU A 1 148 ? -22.531 -0.914 23.769 1.00 96.88 148 LEU A CA 1
ATOM 1169 C C . LEU A 1 148 ? -21.724 -2.204 23.559 1.00 96.88 148 LEU A C 1
ATOM 1171 O O . LEU A 1 148 ? -20.648 -2.147 22.968 1.00 96.88 148 LEU A O 1
ATOM 1175 N N . MET A 1 149 ? -22.207 -3.359 24.030 1.00 96.56 149 MET A N 1
ATOM 1176 C CA . MET A 1 149 ? -21.553 -4.647 23.778 1.00 96.56 149 MET A CA 1
ATOM 1177 C C . MET A 1 149 ? -21.600 -5.026 22.295 1.00 96.56 149 MET A C 1
ATOM 1179 O O . MET A 1 149 ? -20.593 -5.504 21.772 1.00 96.56 149 MET A O 1
ATOM 1183 N N . ASP A 1 150 ? -22.717 -4.782 21.607 1.00 97.50 150 ASP A N 1
ATOM 1184 C CA . ASP A 1 150 ? -22.825 -4.992 20.157 1.00 97.50 150 ASP A CA 1
ATOM 1185 C C . ASP A 1 150 ? -21.835 -4.102 19.392 1.00 97.50 150 ASP A C 1
ATOM 1187 O O . ASP A 1 150 ? -21.084 -4.586 18.541 1.00 97.50 150 ASP A O 1
ATOM 1191 N N . GLU A 1 151 ? -21.751 -2.821 19.758 1.00 96.31 151 GLU A N 1
ATOM 1192 C CA . GLU A 1 151 ? -20.775 -1.888 19.187 1.00 96.31 151 GLU A CA 1
ATOM 1193 C C . GLU A 1 151 ? -19.326 -2.328 19.446 1.00 96.31 151 GLU A C 1
ATOM 1195 O O . GLU A 1 151 ? -18.490 -2.245 18.549 1.00 96.31 151 GLU A O 1
ATOM 1200 N N . VAL A 1 152 ? -19.012 -2.836 20.643 1.00 97.50 152 VAL A N 1
ATOM 1201 C CA . VAL A 1 152 ? -17.683 -3.392 20.954 1.00 97.50 152 VAL A CA 1
ATOM 1202 C C . VAL A 1 152 ? -17.368 -4.600 20.071 1.00 97.50 152 VAL A C 1
ATOM 1204 O O . VAL A 1 152 ? -16.248 -4.701 19.571 1.00 97.50 152 VAL A O 1
ATOM 1207 N N . ARG A 1 153 ? -18.329 -5.501 19.821 1.00 97.56 153 ARG A N 1
ATOM 1208 C CA . ARG A 1 153 ? -18.110 -6.638 18.906 1.00 97.56 153 ARG A CA 1
ATOM 1209 C C . ARG A 1 153 ? -17.838 -6.171 17.476 1.00 97.56 153 ARG A C 1
ATOM 1211 O O . ARG A 1 153 ? -16.971 -6.747 16.822 1.00 97.56 153 ARG A O 1
ATOM 1218 N N . ASN A 1 154 ? -18.528 -5.130 17.010 1.00 95.81 154 ASN A N 1
ATOM 1219 C CA . ASN A 1 154 ? -18.275 -4.542 15.693 1.00 95.81 154 ASN A CA 1
ATOM 1220 C C . ASN A 1 154 ? -16.876 -3.914 15.616 1.00 95.81 154 ASN A C 1
ATOM 1222 O O . ASN A 1 154 ? -16.107 -4.264 14.724 1.00 95.81 154 ASN A O 1
ATOM 1226 N N . LEU A 1 155 ? -16.492 -3.101 16.606 1.00 96.12 155 LEU A N 1
ATOM 1227 C CA . LEU A 1 155 ? -15.151 -2.509 16.673 1.00 96.12 155 LEU A CA 1
ATOM 1228 C C . LEU A 1 155 ? -14.036 -3.563 16.728 1.00 96.12 155 LEU A C 1
ATOM 1230 O O . LEU A 1 155 ? -12.975 -3.365 16.145 1.00 96.12 155 LEU A O 1
ATOM 1234 N N . LEU A 1 156 ? -14.254 -4.700 17.399 1.00 96.00 156 LEU A N 1
ATOM 1235 C CA . LEU A 1 156 ? -13.283 -5.800 17.420 1.00 96.00 156 LEU A CA 1
ATOM 1236 C C . LEU A 1 156 ? -13.107 -6.454 16.042 1.00 96.00 156 LEU A C 1
ATOM 1238 O O . LEU A 1 156 ? -11.987 -6.834 15.691 1.00 96.00 156 LEU A O 1
ATOM 1242 N N . ARG A 1 157 ? -14.181 -6.573 15.249 1.00 97.25 157 ARG A N 1
ATOM 1243 C CA . ARG A 1 157 ? -14.096 -7.062 13.861 1.00 97.25 157 ARG A CA 1
ATOM 1244 C C . ARG A 1 157 ? -13.306 -6.087 12.994 1.00 97.25 157 ARG A C 1
ATOM 1246 O O . ARG A 1 157 ? -12.341 -6.503 12.361 1.00 97.25 157 ARG A O 1
ATOM 1253 N N . GLU A 1 158 ? -13.646 -4.801 13.055 1.00 95.00 158 GLU A N 1
ATOM 1254 C CA . GLU A 1 158 ? -12.937 -3.743 12.324 1.00 95.00 158 GLU A CA 1
ATOM 1255 C C . GLU A 1 158 ? -11.451 -3.687 12.696 1.00 95.00 158 GLU A C 1
ATOM 1257 O O . GLU A 1 158 ? -10.596 -3.623 11.811 1.00 95.00 158 GLU A O 1
ATOM 1262 N N . LYS A 1 159 ? -11.128 -3.791 13.994 1.00 94.75 159 LYS A N 1
ATOM 1263 C CA . LYS A 1 159 ? -9.743 -3.870 14.475 1.00 94.75 159 LYS A CA 1
ATOM 1264 C C . LYS A 1 159 ? -9.013 -5.055 13.846 1.00 94.75 159 LYS A C 1
ATOM 1266 O O . LYS A 1 159 ? -7.942 -4.884 13.273 1.00 94.75 159 LYS A O 1
ATOM 1271 N N . THR A 1 160 ? -9.622 -6.238 13.907 1.00 96.06 160 THR A N 1
ATOM 1272 C CA . THR A 1 160 ? -9.041 -7.471 13.361 1.00 96.06 160 THR A CA 1
ATOM 1273 C C . THR A 1 160 ? -8.794 -7.356 11.854 1.00 96.06 160 THR A C 1
ATOM 1275 O O . THR A 1 160 ? -7.779 -7.834 11.350 1.00 96.06 160 THR A O 1
ATOM 1278 N N . ASP A 1 161 ? -9.696 -6.712 11.116 1.00 95.19 161 ASP A N 1
ATOM 1279 C CA . ASP A 1 161 ? -9.530 -6.510 9.678 1.00 95.19 161 ASP A CA 1
ATOM 1280 C C . ASP A 1 161 ? -8.445 -5.473 9.354 1.00 95.19 161 ASP A C 1
ATOM 1282 O O . ASP A 1 161 ? -7.653 -5.696 8.435 1.00 95.19 161 ASP A O 1
ATOM 1286 N N . CYS A 1 162 ? -8.322 -4.403 10.145 1.00 94.31 162 CYS A N 1
ATOM 1287 C CA . CYS A 1 162 ? -7.206 -3.457 10.038 1.00 94.31 162 CYS A CA 1
ATOM 1288 C C . CYS A 1 162 ? -5.857 -4.132 10.337 1.00 94.31 162 CYS A C 1
ATOM 1290 O O . CYS A 1 162 ? -4.900 -3.941 9.586 1.00 94.31 162 CYS A O 1
ATOM 1292 N N . ASP A 1 163 ? -5.788 -4.975 11.373 1.00 93.50 163 ASP A N 1
ATOM 1293 C CA . ASP A 1 163 ? -4.590 -5.749 11.722 1.00 93.50 163 ASP A CA 1
ATOM 1294 C C . ASP A 1 163 ? -4.167 -6.682 10.573 1.00 93.50 163 ASP A C 1
ATOM 1296 O O . ASP A 1 163 ? -2.989 -6.740 10.209 1.00 93.50 163 ASP A O 1
ATOM 1300 N N . LYS A 1 164 ? -5.124 -7.368 9.926 1.00 95.25 164 LYS A N 1
ATOM 1301 C CA . LYS A 1 164 ? -4.850 -8.197 8.735 1.00 95.25 164 LYS A CA 1
ATOM 1302 C C . LYS A 1 164 ? -4.285 -7.371 7.579 1.00 95.25 164 LYS A C 1
ATOM 1304 O O . LYS A 1 164 ? -3.333 -7.804 6.926 1.00 95.25 164 LYS A O 1
ATOM 1309 N N . GLN A 1 165 ? -4.867 -6.201 7.304 1.00 93.44 165 GLN A N 1
ATOM 1310 C CA . GLN A 1 165 ? -4.402 -5.315 6.232 1.00 93.44 165 GLN A CA 1
ATOM 1311 C C . GLN A 1 165 ? -2.987 -4.800 6.505 1.00 93.44 165 GLN A C 1
ATOM 1313 O O . GLN A 1 165 ? -2.138 -4.815 5.609 1.00 93.44 165 GLN A O 1
ATOM 1318 N N . LEU A 1 166 ? -2.713 -4.413 7.750 1.00 93.38 166 LEU A N 1
ATOM 1319 C CA . LEU A 1 166 ? -1.399 -3.966 8.188 1.00 93.38 166 LEU A CA 1
ATOM 1320 C C . LEU A 1 166 ? -0.363 -5.080 8.026 1.00 93.38 166 LEU A C 1
ATOM 1322 O O . LEU A 1 166 ? 0.665 -4.863 7.387 1.00 93.38 166 LEU A O 1
ATOM 1326 N N . LEU A 1 167 ? -0.662 -6.295 8.491 1.00 92.94 167 LEU A N 1
ATOM 1327 C CA . LEU A 1 167 ? 0.236 -7.443 8.354 1.00 92.94 167 LEU A CA 1
ATOM 1328 C C . LEU A 1 167 ? 0.504 -7.795 6.881 1.00 92.94 167 LEU A C 1
ATOM 1330 O O . LEU A 1 167 ? 1.632 -8.126 6.504 1.00 92.94 167 LEU A O 1
ATOM 1334 N N . ALA A 1 168 ? -0.508 -7.684 6.016 1.00 92.06 168 ALA A N 1
ATOM 1335 C CA . ALA A 1 168 ? -0.348 -7.893 4.580 1.00 92.06 168 ALA A CA 1
ATOM 1336 C C . ALA A 1 168 ? 0.578 -6.844 3.937 1.00 92.06 168 ALA A C 1
ATOM 1338 O O . ALA A 1 168 ? 1.426 -7.197 3.109 1.00 92.06 168 ALA A O 1
ATOM 1339 N N . LEU A 1 169 ? 0.445 -5.567 4.312 1.00 91.19 169 LEU A N 1
ATOM 1340 C CA . LEU A 1 169 ? 1.318 -4.493 3.830 1.00 91.19 169 LEU A CA 1
ATOM 1341 C C . LEU A 1 169 ? 2.738 -4.610 4.386 1.00 91.19 169 LEU A C 1
ATOM 1343 O O . LEU A 1 169 ? 3.698 -4.461 3.627 1.00 91.19 169 LEU A O 1
ATOM 1347 N N . GLU A 1 170 ? 2.894 -4.950 5.664 1.00 90.81 170 GLU A N 1
ATOM 1348 C CA . GLU A 1 170 ? 4.203 -5.165 6.278 1.00 90.81 170 GLU A CA 1
ATOM 1349 C C . GLU A 1 170 ? 4.926 -6.340 5.611 1.00 90.81 170 GLU A C 1
ATOM 1351 O O . GLU A 1 170 ? 6.068 -6.180 5.180 1.00 90.81 170 GLU A O 1
ATOM 1356 N N . LYS A 1 171 ? 4.239 -7.462 5.351 1.00 91.31 171 LYS A N 1
ATOM 1357 C CA . LYS A 1 171 ? 4.799 -8.601 4.602 1.00 91.31 171 LYS A CA 1
ATOM 1358 C C . LYS A 1 171 ? 5.247 -8.213 3.189 1.00 91.31 171 LYS A C 1
ATOM 1360 O O . LYS A 1 171 ? 6.316 -8.640 2.740 1.00 91.31 171 LYS A O 1
ATOM 1365 N N . LYS A 1 172 ? 4.463 -7.389 2.480 1.00 89.00 172 LYS A N 1
ATOM 1366 C CA . LYS A 1 172 ? 4.849 -6.846 1.162 1.00 89.00 172 LYS A CA 1
ATOM 1367 C C . LYS A 1 172 ? 6.091 -5.953 1.276 1.00 89.00 172 LYS A C 1
ATOM 1369 O O . LYS A 1 172 ? 7.010 -6.084 0.465 1.00 89.00 172 LYS A O 1
ATOM 1374 N N . SER A 1 173 ? 6.154 -5.108 2.306 1.00 86.56 173 SER A N 1
ATOM 1375 C CA . SER A 1 173 ? 7.285 -4.210 2.556 1.00 86.56 173 SER A CA 1
ATOM 1376 C C . SER A 1 173 ? 8.573 -4.977 2.883 1.00 86.56 173 SER A C 1
ATOM 1378 O O . SER A 1 173 ? 9.590 -4.746 2.228 1.00 86.56 173 SER A O 1
ATOM 1380 N N . SER A 1 174 ? 8.529 -5.981 3.766 1.00 85.94 174 SER A N 1
ATOM 1381 C CA . SER A 1 174 ? 9.692 -6.804 4.119 1.00 85.94 174 SER A CA 1
ATOM 1382 C C . SER A 1 174 ? 10.216 -7.599 2.926 1.00 85.94 174 SER A C 1
ATOM 1384 O O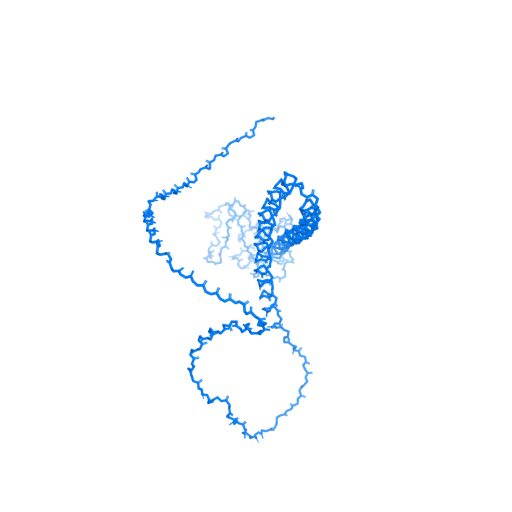 . SER A 1 174 ? 11.428 -7.701 2.735 1.00 85.94 174 SER A O 1
ATOM 1386 N N . LYS A 1 175 ? 9.318 -8.114 2.069 1.00 84.81 175 LYS A N 1
ATOM 1387 C CA . LYS A 1 175 ? 9.711 -8.786 0.823 1.00 84.81 175 LYS A CA 1
ATOM 1388 C C . LYS A 1 175 ? 10.480 -7.831 -0.095 1.00 84.81 175 LYS A C 1
ATOM 1390 O O . LYS A 1 175 ? 11.547 -8.191 -0.583 1.00 84.81 175 LYS A O 1
ATOM 1395 N N . SER A 1 176 ? 9.977 -6.611 -0.295 1.00 80.31 176 SER A N 1
ATOM 1396 C CA . SER A 1 176 ? 10.666 -5.598 -1.111 1.00 80.31 176 SER A CA 1
ATOM 1397 C C . SER A 1 176 ? 12.030 -5.203 -0.527 1.00 80.31 176 SER A C 1
ATOM 1399 O O . SER A 1 176 ? 13.012 -5.067 -1.259 1.00 80.31 176 SER A O 1
ATOM 1401 N N . GLU A 1 177 ? 12.130 -5.108 0.801 1.00 82.94 177 GLU A N 1
ATOM 1402 C CA . GLU A 1 177 ? 13.373 -4.764 1.485 1.00 82.94 177 GLU A CA 1
ATOM 1403 C C . GLU A 1 177 ? 14.426 -5.873 1.366 1.00 82.94 177 GLU A C 1
ATOM 1405 O O . GLU A 1 177 ? 15.611 -5.582 1.187 1.00 82.94 177 GLU A O 1
ATOM 1410 N N . TRP A 1 178 ? 14.003 -7.139 1.399 1.00 85.25 178 TRP A N 1
ATOM 1411 C CA . TRP A 1 178 ? 14.885 -8.281 1.169 1.00 85.25 178 TRP A CA 1
ATOM 1412 C C . TRP A 1 178 ? 15.513 -8.248 -0.230 1.00 85.25 178 TRP A C 1
ATOM 1414 O O . TRP A 1 178 ? 16.731 -8.394 -0.352 1.00 85.25 178 TRP A O 1
ATOM 1424 N N . TYR A 1 179 ? 14.725 -7.974 -1.279 1.00 80.56 179 TYR A N 1
ATOM 1425 C CA . TYR A 1 179 ? 15.265 -7.815 -2.637 1.00 80.56 179 TYR A CA 1
ATOM 1426 C C . TYR A 1 179 ? 16.238 -6.640 -2.726 1.00 80.56 179 TYR A C 1
ATOM 1428 O O . TYR A 1 179 ? 17.309 -6.784 -3.315 1.00 80.56 179 TYR A O 1
ATOM 1436 N N . ARG A 1 180 ? 15.915 -5.508 -2.085 1.00 77.62 180 ARG A N 1
ATOM 1437 C CA . ARG A 1 180 ? 16.799 -4.337 -2.048 1.00 77.62 180 ARG A CA 1
ATOM 1438 C C . ARG A 1 180 ? 18.143 -4.671 -1.399 1.00 77.62 180 ARG A C 1
ATOM 1440 O O . ARG A 1 180 ? 19.191 -4.424 -1.987 1.00 77.62 180 ARG A O 1
ATOM 1447 N N . LYS A 1 181 ? 18.130 -5.279 -0.207 1.00 81.12 181 LYS A N 1
ATOM 1448 C CA . LYS A 1 181 ? 19.356 -5.682 0.507 1.00 81.12 181 LYS A CA 1
ATOM 1449 C C . LYS A 1 181 ? 20.190 -6.664 -0.320 1.00 81.12 181 LYS A C 1
ATOM 1451 O O . LYS A 1 181 ? 21.403 -6.500 -0.421 1.00 81.12 181 LYS A O 1
ATOM 1456 N N . ARG A 1 182 ? 19.543 -7.638 -0.969 1.00 78.44 182 ARG A N 1
ATOM 1457 C CA . ARG A 1 182 ? 20.225 -8.637 -1.801 1.00 78.44 182 ARG A CA 1
ATOM 1458 C C . ARG A 1 182 ? 20.842 -8.038 -3.070 1.00 78.44 182 ARG A C 1
ATOM 1460 O O . ARG A 1 182 ? 21.947 -8.433 -3.435 1.00 78.44 182 ARG A O 1
ATOM 1467 N N . ALA A 1 183 ? 20.176 -7.082 -3.716 1.00 73.12 183 ALA A N 1
ATOM 1468 C CA . ALA A 1 183 ? 20.722 -6.383 -4.879 1.00 73.12 183 ALA A CA 1
ATOM 1469 C C . ALA A 1 183 ? 21.986 -5.581 -4.519 1.00 73.12 183 ALA A C 1
ATOM 1471 O O . ALA A 1 183 ? 23.004 -5.707 -5.194 1.00 73.12 183 ALA A O 1
ATOM 1472 N N . HIS A 1 184 ? 21.968 -4.840 -3.405 1.00 60.19 184 HIS A N 1
ATOM 1473 C CA . HIS A 1 184 ? 23.128 -4.049 -2.976 1.00 60.19 184 HIS A CA 1
ATOM 1474 C C . HIS A 1 184 ? 24.306 -4.898 -2.477 1.00 60.19 184 HIS A C 1
ATOM 1476 O O . HIS A 1 184 ? 25.449 -4.481 -2.622 1.00 60.19 184 HIS A O 1
ATOM 1482 N N . SER A 1 185 ? 24.065 -6.110 -1.964 1.00 61.94 185 SER A N 1
ATOM 1483 C CA . SER A 1 185 ? 25.144 -7.012 -1.524 1.00 61.94 185 SER A CA 1
ATOM 1484 C C . SER A 1 185 ? 26.005 -7.596 -2.656 1.00 61.94 185 SER A C 1
ATOM 1486 O O . SER A 1 185 ? 27.071 -8.133 -2.382 1.00 61.94 185 SER A O 1
ATOM 1488 N N . LYS A 1 186 ? 25.570 -7.496 -3.922 1.00 58.78 186 LYS A N 1
ATOM 1489 C CA . LYS A 1 186 ? 26.342 -7.972 -5.087 1.00 58.78 186 LYS A CA 1
ATOM 1490 C C . LYS A 1 186 ? 27.208 -6.893 -5.745 1.00 58.78 186 LYS A C 1
ATOM 1492 O O . LYS A 1 186 ? 28.028 -7.228 -6.587 1.00 58.78 186 LYS A O 1
ATOM 1497 N N . SER A 1 187 ? 27.030 -5.621 -5.383 1.00 52.19 187 SER A N 1
ATOM 1498 C CA . SER A 1 187 ? 27.684 -4.492 -6.062 1.00 52.19 187 SER A CA 1
ATOM 1499 C C . SER A 1 187 ? 28.967 -4.004 -5.376 1.00 52.19 187 SER A C 1
ATOM 1501 O O . SER A 1 187 ? 29.637 -3.133 -5.916 1.00 52.19 187 SER A O 1
ATOM 1503 N N . THR A 1 188 ? 29.322 -4.532 -4.202 1.00 49.75 188 THR A N 1
ATOM 1504 C CA . THR A 1 188 ? 30.468 -4.071 -3.391 1.00 49.75 188 THR A CA 1
ATOM 1505 C C . THR A 1 188 ? 31.701 -4.980 -3.462 1.00 49.75 188 THR A C 1
ATOM 1507 O O . THR A 1 188 ? 32.584 -4.883 -2.616 1.00 49.75 188 THR A O 1
ATOM 1510 N N . ALA A 1 189 ? 31.800 -5.855 -4.466 1.00 51.16 189 ALA A N 1
ATOM 1511 C CA . ALA A 1 189 ? 32.911 -6.797 -4.611 1.00 51.16 189 ALA A CA 1
ATOM 1512 C C . ALA A 1 189 ? 33.603 -6.683 -5.981 1.00 51.16 189 ALA A C 1
ATOM 1514 O O . ALA A 1 189 ? 33.608 -7.647 -6.733 1.00 51.16 189 ALA A O 1
ATOM 1515 N N . HIS A 1 190 ? 34.139 -5.505 -6.319 1.00 43.12 190 HIS A N 1
ATOM 1516 C CA . HIS A 1 190 ? 35.278 -5.343 -7.242 1.00 43.12 190 HIS A CA 1
ATOM 1517 C C . HIS A 1 190 ? 35.771 -3.879 -7.246 1.00 43.12 190 HIS A C 1
ATOM 1519 O O . HIS A 1 190 ? 35.724 -3.186 -8.253 1.00 43.12 190 HIS A O 1
ATOM 1525 N N . GLU A 1 191 ? 36.275 -3.395 -6.110 1.00 47.25 191 GLU A N 1
ATOM 1526 C CA . GLU A 1 191 ? 37.311 -2.350 -6.123 1.00 47.25 191 GLU A CA 1
ATOM 1527 C C . GLU A 1 191 ? 38.638 -3.038 -5.797 1.00 47.25 191 GLU A C 1
ATOM 1529 O O . GLU A 1 191 ? 39.130 -3.021 -4.669 1.00 47.25 191 GLU A O 1
ATOM 1534 N N . PHE A 1 192 ? 39.185 -3.738 -6.795 1.00 46.16 192 PHE A N 1
ATOM 1535 C CA . PHE A 1 192 ? 40.579 -4.159 -6.756 1.00 46.16 192 PHE A CA 1
ATOM 1536 C C . PHE A 1 192 ? 41.413 -2.904 -7.027 1.00 46.16 192 PHE A C 1
ATOM 1538 O O . PHE A 1 192 ? 41.441 -2.384 -8.140 1.00 46.16 192 PHE A O 1
ATOM 1545 N N . LYS A 1 193 ? 42.021 -2.375 -5.963 1.00 47.47 193 LYS A N 1
ATOM 1546 C CA . LYS A 1 193 ? 43.075 -1.364 -6.034 1.00 47.47 193 LYS A CA 1
ATOM 1547 C C . LYS A 1 193 ? 44.280 -1.973 -6.748 1.00 47.47 193 LYS A C 1
ATOM 1549 O O . LYS A 1 193 ? 45.026 -2.721 -6.123 1.00 47.47 193 LYS A O 1
ATOM 1554 N N . ASP A 1 194 ? 44.498 -1.599 -8.000 1.00 47.38 194 ASP A N 1
ATOM 1555 C CA . ASP A 1 194 ? 45.828 -1.669 -8.599 1.00 47.38 194 ASP A CA 1
ATOM 1556 C C . ASP A 1 194 ? 46.561 -0.356 -8.330 1.00 47.38 194 ASP A C 1
ATOM 1558 O O . ASP A 1 194 ? 46.090 0.730 -8.671 1.00 47.38 194 ASP A O 1
ATOM 1562 N N . GLY A 1 195 ? 47.706 -0.457 -7.655 1.00 39.47 195 GLY A N 1
ATOM 1563 C CA . GLY A 1 195 ? 48.499 0.709 -7.287 1.00 39.47 195 GLY A CA 1
ATOM 1564 C C . GLY A 1 195 ? 49.685 0.424 -6.372 1.00 39.47 195 GLY A C 1
ATOM 1565 O O . GLY A 1 195 ? 49.779 1.024 -5.313 1.00 39.47 195 GLY A O 1
ATOM 1566 N N . SER A 1 196 ? 50.587 -0.458 -6.818 1.00 44.31 196 SER A N 1
ATOM 1567 C CA . SER A 1 196 ? 52.048 -0.314 -6.678 1.00 44.31 196 SER A CA 1
ATOM 1568 C C . SER A 1 196 ? 52.669 -0.114 -5.279 1.00 44.31 196 SER A C 1
ATOM 1570 O O . SER A 1 196 ? 52.777 1.012 -4.805 1.00 44.31 196 SER A O 1
ATOM 1572 N N . SER A 1 197 ? 53.317 -1.158 -4.744 1.00 38.53 197 SER A N 1
ATOM 1573 C CA . SER A 1 197 ? 54.766 -1.088 -4.466 1.00 38.53 197 SER A CA 1
ATOM 1574 C C . SER A 1 197 ? 55.376 -2.472 -4.218 1.00 38.53 197 SER A C 1
ATOM 1576 O O . SER A 1 197 ? 55.107 -3.138 -3.222 1.00 38.53 197 SER A O 1
ATOM 1578 N N . LEU A 1 198 ? 56.222 -2.827 -5.174 1.00 43.81 198 LEU A N 1
ATOM 1579 C CA . LEU A 1 198 ? 57.351 -3.748 -5.180 1.00 43.81 198 LEU A CA 1
ATOM 1580 C C . LEU A 1 198 ? 58.081 -3.915 -3.821 1.00 43.81 198 LEU A C 1
ATOM 1582 O O . LEU A 1 198 ? 58.650 -2.952 -3.309 1.00 43.81 198 LEU A O 1
ATOM 1586 N N . SER A 1 199 ? 58.171 -5.149 -3.316 1.00 41.53 199 SER A N 1
ATOM 1587 C CA . SER A 1 199 ? 59.410 -5.705 -2.746 1.00 41.53 199 SER A CA 1
ATOM 1588 C C . SER A 1 199 ? 59.365 -7.241 -2.714 1.00 41.53 199 SER A C 1
ATOM 1590 O O . SER A 1 199 ? 58.323 -7.865 -2.530 1.00 41.53 199 SER A O 1
ATOM 1592 N N . GLU A 1 200 ? 60.529 -7.804 -3.020 1.00 42.19 200 GLU A N 1
ATOM 1593 C CA . GLU A 1 200 ? 60.860 -9.172 -3.424 1.00 42.19 200 GLU A CA 1
ATOM 1594 C C . GLU A 1 200 ? 60.763 -10.260 -2.329 1.00 42.19 200 GLU A C 1
ATOM 1596 O O . GLU A 1 200 ? 60.549 -9.950 -1.155 1.00 42.19 200 GLU A O 1
ATOM 1601 N N . PRO A 1 201 ? 60.895 -11.550 -2.713 1.00 57.28 201 PRO A N 1
ATOM 1602 C CA . PRO A 1 201 ? 60.465 -12.696 -1.926 1.00 57.28 201 PRO A CA 1
ATOM 1603 C C . PRO A 1 201 ? 61.611 -13.340 -1.134 1.00 57.28 201 PRO A C 1
ATOM 1605 O O . PRO A 1 201 ? 62.719 -13.479 -1.636 1.00 57.28 201 PRO A O 1
ATOM 1608 N N . GLU A 1 202 ? 61.301 -13.898 0.036 1.00 36.69 202 GLU A N 1
ATOM 1609 C CA . GLU A 1 202 ? 62.003 -15.088 0.521 1.00 36.69 202 GLU A CA 1
ATOM 1610 C C . GLU A 1 202 ? 61.019 -16.061 1.157 1.00 36.69 202 GLU A C 1
ATOM 1612 O O . GLU A 1 202 ? 60.058 -15.704 1.841 1.00 36.69 202 GLU A O 1
ATOM 1617 N N . GLY A 1 203 ? 61.225 -17.321 0.801 1.00 35.44 203 GLY A N 1
ATOM 1618 C CA . GLY A 1 203 ? 60.260 -18.379 0.960 1.00 35.44 203 GLY A CA 1
ATOM 1619 C C . GLY A 1 203 ? 60.246 -19.021 2.339 1.00 35.44 203 GLY A C 1
ATOM 1620 O O . GLY A 1 203 ? 61.232 -19.066 3.065 1.00 35.44 203 GLY A O 1
ATOM 1621 N N . SER A 1 204 ? 59.139 -19.739 2.524 1.00 42.00 204 SER A N 1
ATOM 1622 C CA . SER A 1 204 ? 59.109 -21.080 3.108 1.00 42.00 204 SER A CA 1
ATOM 1623 C C . SER A 1 204 ? 58.998 -21.151 4.637 1.00 42.00 204 SER A C 1
ATOM 1625 O O . SER A 1 204 ? 59.971 -21.034 5.368 1.00 42.00 204 SER A O 1
ATOM 1627 N N . GLN A 1 205 ? 57.804 -21.491 5.135 1.00 39.34 205 GLN A N 1
ATOM 1628 C CA . GLN A 1 205 ? 57.453 -22.888 5.446 1.00 39.34 205 GLN A CA 1
ATOM 1629 C C . GLN A 1 205 ? 56.099 -22.988 6.186 1.00 39.34 205 GLN A C 1
ATOM 1631 O O . GLN A 1 205 ? 55.913 -22.493 7.293 1.00 39.34 205 GLN A O 1
ATOM 1636 N N . ASN A 1 206 ? 55.165 -23.694 5.543 1.00 48.00 206 ASN A N 1
ATOM 1637 C CA . ASN A 1 206 ? 54.181 -24.627 6.106 1.00 48.00 206 ASN A CA 1
ATOM 1638 C C . ASN A 1 206 ? 53.616 -24.387 7.519 1.00 48.00 206 ASN A C 1
ATOM 1640 O O . ASN A 1 206 ? 54.166 -24.897 8.492 1.00 48.00 206 ASN A O 1
ATOM 1644 N N . LYS A 1 207 ? 52.383 -23.857 7.597 1.00 43.34 207 LYS A N 1
ATOM 1645 C CA . LYS A 1 207 ? 51.383 -24.260 8.613 1.00 43.34 207 LYS A CA 1
ATOM 1646 C C . LYS A 1 207 ? 49.959 -24.258 8.041 1.00 43.34 207 LYS A C 1
ATOM 1648 O O . LYS A 1 207 ? 49.124 -23.446 8.423 1.00 43.34 207 LYS A O 1
ATOM 1653 N N . ILE A 1 208 ? 49.651 -25.213 7.160 1.00 47.09 208 ILE A N 1
ATOM 1654 C CA . ILE A 1 208 ? 48.259 -25.641 6.952 1.00 47.09 208 ILE A CA 1
ATOM 1655 C C . ILE A 1 208 ? 47.935 -26.614 8.087 1.00 47.09 208 ILE A C 1
ATOM 1657 O O . ILE A 1 208 ? 48.226 -27.806 8.018 1.00 47.09 208 ILE A O 1
ATOM 1661 N N . ALA A 1 209 ? 47.369 -26.085 9.169 1.00 40.50 209 ALA A N 1
ATOM 1662 C CA . ALA A 1 209 ? 46.834 -26.878 10.264 1.00 40.50 209 ALA A CA 1
ATOM 1663 C C . ALA A 1 209 ? 45.326 -26.628 10.398 1.00 40.50 209 ALA A C 1
ATOM 1665 O O . ALA A 1 209 ? 44.889 -25.653 10.993 1.00 40.50 209 ALA A O 1
ATOM 1666 N N . LYS A 1 210 ? 44.566 -27.580 9.842 1.00 52.53 210 LYS A N 1
ATOM 1667 C CA . LYS A 1 210 ? 43.382 -28.215 10.446 1.00 52.53 210 LYS A CA 1
ATOM 1668 C C . LYS A 1 210 ? 42.291 -27.292 11.011 1.00 52.53 210 LYS A C 1
ATOM 1670 O O . LYS A 1 210 ? 42.326 -27.015 12.197 1.00 52.53 210 LYS A O 1
ATOM 1675 N N . PHE A 1 211 ? 41.228 -27.027 10.245 1.00 47.84 211 PHE A N 1
ATOM 1676 C CA . PHE A 1 211 ? 39.888 -26.770 10.811 1.00 47.84 211 PHE A CA 1
ATOM 1677 C C . PHE A 1 211 ? 38.750 -27.145 9.843 1.00 47.84 211 PHE A C 1
ATOM 1679 O O . PHE A 1 211 ? 37.888 -26.335 9.556 1.00 47.84 211 PHE A O 1
ATOM 1686 N N . PHE A 1 212 ? 38.709 -28.387 9.350 1.00 46.12 212 PHE A N 1
ATOM 1687 C CA . PHE A 1 212 ? 37.448 -28.994 8.893 1.00 46.12 212 PHE A CA 1
ATOM 1688 C C . PHE A 1 212 ? 37.443 -30.488 9.233 1.00 46.12 212 PHE A C 1
ATOM 1690 O O . PHE A 1 212 ? 37.897 -31.344 8.481 1.00 46.12 212 PHE A O 1
ATOM 1697 N N . LYS A 1 213 ? 36.952 -30.775 10.437 1.00 41.44 213 LYS A N 1
ATOM 1698 C CA . LYS A 1 213 ? 36.453 -32.074 10.896 1.00 41.44 213 LYS A CA 1
ATOM 1699 C C . LYS A 1 213 ? 35.126 -31.692 11.554 1.00 41.44 213 LYS A C 1
ATOM 1701 O O . LYS A 1 213 ? 35.132 -31.014 12.569 1.00 41.44 213 LYS A O 1
ATOM 1706 N N . GLY A 1 214 ? 34.030 -31.723 10.808 1.00 39.09 214 GLY A N 1
ATOM 1707 C CA . GLY A 1 214 ? 33.237 -32.932 10.655 1.00 39.09 214 GLY A CA 1
ATOM 1708 C C . GLY A 1 214 ? 32.277 -33.021 11.838 1.00 39.09 214 GLY A C 1
ATOM 1709 O O . GLY A 1 214 ? 32.733 -33.233 12.953 1.00 39.09 214 GLY A O 1
ATOM 1710 N N . ASN A 1 215 ? 30.984 -32.810 11.590 1.00 39.03 215 ASN A N 1
ATOM 1711 C CA . ASN A 1 215 ? 29.902 -33.590 12.191 1.00 39.03 215 ASN A CA 1
ATOM 1712 C C . ASN A 1 215 ? 28.568 -33.197 11.553 1.00 39.03 215 ASN A C 1
ATOM 1714 O O . ASN A 1 215 ? 28.147 -32.043 11.602 1.00 39.03 215 ASN A O 1
ATOM 1718 N N . GLY A 1 216 ? 27.947 -34.183 10.908 1.00 38.12 216 GLY A N 1
ATOM 1719 C CA . GLY A 1 216 ? 26.583 -34.099 10.418 1.00 38.12 216 GLY A CA 1
ATOM 1720 C C . GLY A 1 216 ? 25.553 -34.317 11.524 1.00 38.12 216 GLY A C 1
ATOM 1721 O O . GLY A 1 2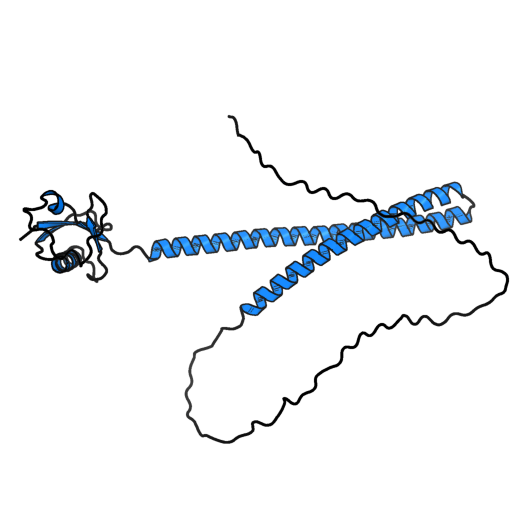16 ? 25.902 -34.653 12.652 1.00 38.12 216 GLY A O 1
ATOM 1722 N N . ASN A 1 217 ? 24.295 -34.169 11.102 1.00 43.81 217 ASN A N 1
ATOM 1723 C CA . ASN A 1 217 ? 23.048 -34.573 11.752 1.00 43.81 217 ASN A CA 1
ATOM 1724 C C . ASN A 1 217 ? 22.839 -34.115 13.197 1.00 43.81 217 ASN A C 1
ATOM 1726 O O . ASN A 1 217 ? 23.426 -34.692 14.096 1.00 43.81 217 ASN A O 1
ATOM 1730 N N . VAL A 1 218 ? 21.844 -33.247 13.421 1.00 42.19 218 VAL A N 1
ATOM 1731 C CA . VAL A 1 218 ? 20.543 -33.697 13.956 1.00 42.19 218 VAL A CA 1
ATOM 1732 C C . VAL A 1 218 ? 19.456 -32.693 13.558 1.00 42.19 218 VAL A C 1
ATOM 1734 O O . VAL A 1 218 ? 19.607 -31.487 13.741 1.00 42.19 218 VAL A O 1
ATOM 1737 N N . ALA A 1 219 ? 18.348 -33.202 13.024 1.00 48.66 219 ALA A N 1
ATOM 1738 C CA . ALA A 1 219 ? 17.071 -32.513 13.066 1.00 48.66 219 ALA A CA 1
ATOM 1739 C C . ALA A 1 219 ? 16.627 -32.392 14.531 1.00 48.66 219 ALA A C 1
ATOM 1741 O O . ALA A 1 219 ? 16.599 -33.397 15.234 1.00 48.66 219 ALA A O 1
ATOM 1742 N N . SER A 1 220 ? 16.239 -31.193 14.961 1.00 42.69 220 SER A N 1
ATOM 1743 C CA . SER A 1 220 ? 15.520 -30.996 16.220 1.00 42.69 220 SER A CA 1
ATOM 1744 C C . SER A 1 220 ? 14.397 -29.995 16.000 1.00 42.69 220 SER A C 1
ATOM 1746 O O . SER A 1 220 ? 14.579 -28.781 16.043 1.00 42.69 220 SER A O 1
ATOM 1748 N N . THR A 1 221 ? 13.215 -30.545 15.745 1.00 47.66 221 THR A N 1
ATOM 1749 C CA . THR A 1 221 ? 11.936 -29.961 16.131 1.00 47.66 221 THR A CA 1
ATOM 1750 C C . THR A 1 221 ? 11.930 -29.773 17.646 1.00 47.66 221 THR A C 1
ATOM 1752 O O . THR A 1 221 ? 11.979 -30.755 18.384 1.00 47.66 221 THR A O 1
ATOM 1755 N N . SER A 1 222 ? 11.844 -28.536 18.121 1.00 40.84 222 SER A N 1
ATOM 1756 C CA . SER A 1 222 ? 11.560 -28.245 19.527 1.00 40.84 222 SER A CA 1
ATOM 1757 C C . SER A 1 222 ? 10.331 -27.352 19.619 1.00 40.84 222 SER A C 1
ATOM 1759 O O . SER A 1 222 ? 10.406 -26.126 19.633 1.00 40.84 222 SER A O 1
ATOM 1761 N N . THR A 1 223 ? 9.191 -28.034 19.649 1.00 41.50 223 THR A N 1
ATOM 1762 C CA . THR A 1 223 ? 7.964 -27.626 20.327 1.00 41.50 223 THR A CA 1
ATOM 1763 C C . THR A 1 223 ? 8.246 -27.540 21.827 1.00 41.50 223 THR A C 1
ATOM 1765 O O . THR A 1 223 ? 8.559 -28.569 22.411 1.00 41.50 223 THR A O 1
ATOM 1768 N N . LEU A 1 224 ? 8.108 -26.365 22.445 1.00 41.66 224 LEU A N 1
ATOM 1769 C CA . LEU A 1 224 ? 7.871 -26.185 23.889 1.00 41.66 224 LEU A CA 1
ATOM 1770 C C . LEU A 1 224 ? 7.072 -24.877 24.044 1.00 41.66 224 LEU A C 1
ATOM 1772 O O . LEU A 1 224 ? 7.585 -23.803 23.746 1.00 41.66 224 LEU A O 1
ATOM 1776 N N . THR A 1 225 ? 5.739 -24.932 24.116 1.00 39.47 225 THR A N 1
ATOM 1777 C CA . THR A 1 225 ? 4.898 -25.106 25.323 1.00 39.47 225 THR A CA 1
ATOM 1778 C C . THR A 1 225 ? 5.094 -24.009 26.363 1.00 39.47 225 THR A C 1
ATOM 1780 O O . THR A 1 225 ? 6.138 -23.904 26.999 1.00 39.47 225 THR A O 1
ATOM 1783 N N . ALA A 1 226 ? 4.029 -23.222 26.518 1.00 41.53 226 ALA A N 1
ATOM 1784 C CA . ALA A 1 226 ? 3.834 -22.222 27.548 1.00 41.53 226 ALA A CA 1
ATOM 1785 C C . ALA A 1 226 ? 3.929 -22.833 28.953 1.00 41.53 226 ALA A C 1
ATOM 1787 O O . ALA A 1 226 ? 3.309 -23.857 29.233 1.00 41.53 226 ALA A O 1
ATOM 1788 N N . THR A 1 227 ? 4.660 -22.158 29.833 1.00 37.72 227 THR A N 1
ATOM 1789 C CA . THR A 1 227 ? 4.584 -22.319 31.283 1.00 37.72 227 THR A CA 1
ATOM 1790 C C . THR A 1 227 ? 3.806 -21.137 31.852 1.00 37.72 227 THR A C 1
ATOM 1792 O O . THR A 1 227 ? 4.297 -20.013 31.918 1.00 37.72 227 THR A O 1
ATOM 1795 N N . THR A 1 228 ? 2.561 -21.401 32.236 1.00 44.16 228 THR A N 1
ATOM 1796 C CA . THR A 1 228 ? 1.778 -20.575 33.158 1.00 44.16 228 THR A CA 1
ATOM 1797 C C . THR A 1 228 ? 1.495 -21.424 34.385 1.00 44.16 228 THR A C 1
ATOM 1799 O O . THR A 1 228 ? 0.549 -22.200 34.378 1.00 44.16 228 THR A O 1
ATOM 1802 N N . ASP A 1 229 ? 2.322 -21.246 35.405 1.00 40.94 229 ASP A N 1
ATOM 1803 C CA . ASP A 1 229 ? 1.965 -21.386 36.815 1.00 40.94 229 ASP A CA 1
ATOM 1804 C C . ASP A 1 229 ? 2.235 -19.972 37.374 1.00 40.94 229 ASP A C 1
ATOM 1806 O O . ASP A 1 229 ? 3.218 -19.340 36.994 1.00 40.94 229 ASP A O 1
ATOM 1810 N N . ASP A 1 230 ? 1.396 -19.314 38.170 1.00 37.56 230 ASP A N 1
ATOM 1811 C CA . ASP A 1 230 ? 0.955 -19.782 39.474 1.00 37.56 230 ASP A CA 1
ATOM 1812 C C . ASP A 1 230 ? -0.017 -18.722 40.054 1.00 37.56 230 ASP A C 1
ATOM 1814 O O . ASP A 1 230 ? 0.426 -17.625 40.388 1.00 37.56 230 ASP A O 1
ATOM 1818 N N . VAL A 1 231 ? -1.331 -18.984 40.147 1.00 46.56 231 VAL A N 1
ATOM 1819 C CA . VAL A 1 231 ? -2.225 -18.336 41.138 1.00 46.56 231 VAL A CA 1
ATOM 1820 C C . VAL A 1 231 ? -3.362 -19.297 41.491 1.00 46.56 231 VAL A C 1
ATOM 1822 O O . VAL A 1 231 ? -4.283 -19.549 40.717 1.00 46.56 231 VAL A O 1
ATOM 1825 N N . ALA A 1 232 ? -3.287 -19.803 42.716 1.00 46.16 232 ALA A N 1
ATOM 1826 C CA . ALA A 1 232 ? -4.269 -20.633 43.390 1.00 46.16 232 ALA A CA 1
ATOM 1827 C C . ALA A 1 232 ? -5.630 -19.946 43.626 1.00 46.16 232 ALA A C 1
ATOM 1829 O O . ALA A 1 232 ? -5.669 -18.787 44.040 1.00 46.16 232 ALA A O 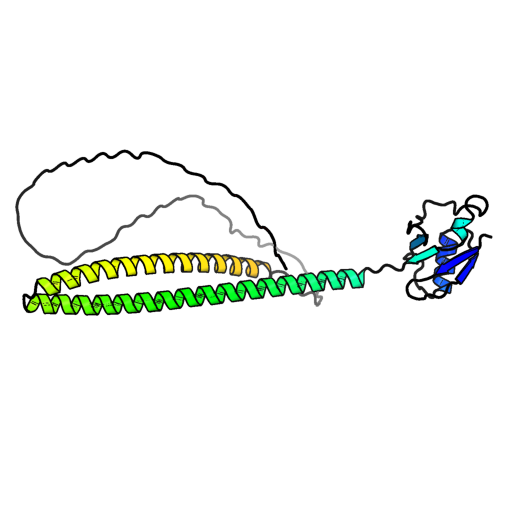1
ATOM 1830 N N . ARG A 1 233 ? -6.729 -20.718 43.528 1.00 45.03 233 ARG A N 1
ATOM 1831 C CA . ARG A 1 233 ? -7.662 -21.048 44.641 1.00 45.03 233 ARG A CA 1
ATOM 1832 C C . ARG A 1 233 ? -8.979 -21.680 44.145 1.00 45.03 233 ARG A C 1
ATOM 1834 O O . ARG A 1 233 ? -9.635 -21.108 43.290 1.00 45.03 233 ARG A O 1
ATOM 1841 N N . GLN A 1 234 ? -9.312 -22.836 44.751 1.00 37.12 234 GLN A N 1
ATOM 1842 C CA . GLN A 1 234 ? -10.615 -23.268 45.328 1.00 37.12 234 GLN A CA 1
ATOM 1843 C C . GLN A 1 234 ? -11.918 -22.827 44.616 1.00 37.12 234 GLN A C 1
ATOM 1845 O O . GLN A 1 234 ? -12.118 -21.649 44.386 1.00 37.12 234 GLN A O 1
ATOM 1850 N N . GLU A 1 235 ? -12.920 -23.665 44.324 1.00 42.69 235 GLU A N 1
ATOM 1851 C CA . GLU A 1 235 ? -13.537 -24.742 45.113 1.00 42.69 235 GLU A CA 1
ATOM 1852 C C . GLU A 1 235 ? -14.506 -25.574 44.225 1.00 42.69 235 GLU A C 1
ATOM 1854 O O . GLU A 1 235 ? -15.197 -25.024 43.378 1.00 42.69 235 GLU A O 1
ATOM 1859 N N . LYS A 1 236 ? -14.586 -26.884 44.509 1.00 42.38 236 LYS A N 1
ATOM 1860 C CA . LYS A 1 236 ? -15.775 -27.775 44.537 1.00 42.38 236 LYS A CA 1
ATOM 1861 C C . LYS A 1 236 ? -16.728 -27.935 43.324 1.00 42.38 236 LYS A C 1
ATOM 1863 O O . LYS A 1 236 ? -17.585 -27.109 43.058 1.00 42.38 236 LYS A O 1
ATOM 1868 N N . ALA A 1 237 ? -16.698 -29.183 42.839 1.00 44.88 237 ALA A N 1
ATOM 1869 C CA . ALA A 1 237 ? -17.798 -30.161 42.767 1.00 44.88 237 ALA A CA 1
ATOM 1870 C C . ALA A 1 237 ? -18.879 -30.099 41.658 1.00 44.88 237 ALA A C 1
ATOM 1872 O O . ALA A 1 237 ? -19.598 -29.125 41.481 1.00 44.88 237 ALA A O 1
ATOM 1873 N N . ASP A 1 238 ? -19.049 -31.295 41.078 1.00 40.22 238 ASP A N 1
ATOM 1874 C CA . ASP A 1 238 ? -20.266 -31.930 40.555 1.00 40.22 238 ASP A CA 1
ATOM 1875 C C . ASP A 1 238 ? -20.714 -31.768 39.084 1.00 40.22 238 ASP A C 1
ATOM 1877 O O . ASP A 1 238 ? -21.508 -30.911 38.713 1.00 40.22 238 ASP A O 1
ATOM 1881 N N . LYS A 1 239 ? -20.347 -32.833 38.346 1.00 53.44 239 LYS A N 1
ATOM 1882 C CA . LYS A 1 239 ? -21.162 -33.715 37.479 1.00 53.44 239 LYS A CA 1
ATOM 1883 C C . LYS A 1 239 ? -21.146 -33.516 35.953 1.00 53.44 239 LYS A C 1
ATOM 1885 O O . LYS A 1 239 ? -21.158 -32.392 35.463 1.00 53.44 239 LYS A O 1
ATOM 1890 N N . PRO A 1 240 ? -21.140 -34.643 35.199 1.00 56.69 240 PRO A N 1
ATOM 1891 C CA . PRO A 1 240 ? -20.983 -34.656 33.753 1.00 56.69 240 PRO A CA 1
ATOM 1892 C C . PRO A 1 240 ? -22.340 -34.600 33.048 1.00 56.69 240 PRO A C 1
ATOM 1894 O O . PRO A 1 240 ? -23.307 -35.230 33.480 1.00 56.69 240 PRO A O 1
ATOM 1897 N N . VAL A 1 241 ? -22.393 -33.899 31.919 1.00 51.66 241 VAL A N 1
ATOM 1898 C CA . VAL A 1 241 ? -23.451 -34.091 30.927 1.00 51.66 241 VAL A CA 1
ATOM 1899 C C . VAL A 1 241 ? -22.783 -34.319 29.582 1.00 51.66 241 VAL A C 1
ATOM 1901 O O . VAL A 1 241 ? -22.271 -33.394 28.954 1.00 51.66 241 VAL A O 1
ATOM 1904 N N . ASP A 1 242 ? -22.804 -35.583 29.172 1.00 47.81 242 ASP A N 1
ATOM 1905 C CA . ASP A 1 242 ? -22.622 -36.011 27.796 1.00 47.81 242 ASP A CA 1
ATOM 1906 C C . ASP A 1 242 ? -23.594 -35.257 26.889 1.00 47.81 242 ASP A C 1
ATOM 1908 O O . ASP A 1 242 ? -24.811 -35.315 27.078 1.00 47.81 242 ASP A O 1
ATOM 1912 N N . ARG A 1 243 ? -23.068 -34.602 25.854 1.00 45.53 243 ARG A N 1
ATOM 1913 C CA . ARG A 1 243 ? -23.824 -34.365 24.623 1.00 45.53 243 ARG A CA 1
ATOM 1914 C C . ARG A 1 243 ? -22.891 -34.341 23.424 1.00 45.53 243 ARG A C 1
ATOM 1916 O O . ARG A 1 243 ? -22.331 -33.323 23.035 1.00 45.53 243 ARG A O 1
ATOM 1923 N N . VAL A 1 244 ? -22.778 -35.531 22.849 1.00 46.06 244 VAL A N 1
ATOM 1924 C CA . VAL A 1 244 ? -22.453 -35.782 21.450 1.00 46.06 244 VAL A CA 1
ATOM 1925 C C . VAL A 1 244 ? -23.430 -34.987 20.583 1.00 46.06 244 VAL A C 1
ATOM 1927 O O . VAL A 1 244 ? -24.632 -35.242 20.611 1.00 46.06 244 VAL A O 1
ATOM 1930 N N . ILE A 1 245 ? -22.919 -34.033 19.809 1.00 43.91 245 ILE A N 1
ATOM 1931 C CA . ILE A 1 245 ? -23.590 -33.549 18.602 1.00 43.91 245 ILE A CA 1
ATOM 1932 C C . ILE A 1 245 ? -22.546 -33.585 17.490 1.00 43.91 245 ILE A C 1
ATOM 1934 O O . ILE A 1 245 ? -21.754 -32.664 17.307 1.00 43.91 245 ILE A O 1
ATOM 1938 N N . SER A 1 246 ? -22.538 -34.709 16.781 1.00 45.47 246 SER A N 1
ATOM 1939 C CA . SER A 1 246 ? -21.934 -34.844 15.465 1.00 45.47 246 SER A CA 1
ATOM 1940 C C . SER A 1 246 ? -22.804 -34.078 14.470 1.00 45.47 246 SER A C 1
ATOM 1942 O O . SER A 1 246 ? -23.962 -34.441 14.269 1.00 45.47 246 SER A O 1
ATOM 1944 N N . ILE A 1 247 ? -22.264 -33.032 13.847 1.00 48.03 247 ILE A N 1
ATOM 1945 C CA . ILE A 1 247 ? -22.798 -32.518 12.583 1.00 48.03 247 ILE A CA 1
ATOM 1946 C C . ILE A 1 247 ? -21.679 -32.633 11.561 1.00 48.03 247 ILE A C 1
ATOM 1948 O O . ILE A 1 247 ? -20.738 -31.846 11.512 1.00 48.03 247 ILE A O 1
ATOM 1952 N N . ASP A 1 248 ? -21.817 -33.708 10.805 1.00 41.41 248 ASP A N 1
ATOM 1953 C CA . ASP A 1 248 ? -21.116 -34.048 9.586 1.00 41.41 248 ASP A CA 1
ATOM 1954 C C . ASP A 1 248 ? -21.696 -33.181 8.462 1.00 41.41 248 ASP A C 1
ATOM 1956 O O . ASP A 1 248 ? -22.877 -33.320 8.148 1.00 41.41 248 ASP A O 1
ATOM 1960 N N . HIS A 1 249 ? -20.929 -32.236 7.915 1.00 51.44 249 HIS A N 1
ATOM 1961 C CA . HIS A 1 249 ? -21.246 -31.573 6.645 1.00 51.44 249 HIS A CA 1
ATOM 1962 C C . HIS A 1 249 ? -20.014 -31.647 5.745 1.00 51.44 249 HIS A C 1
ATOM 1964 O O . HIS A 1 249 ? -19.037 -30.913 5.898 1.00 51.44 249 HIS A O 1
ATOM 1970 N N . SER A 1 250 ? -20.106 -32.604 4.827 1.00 50.81 250 SER A N 1
ATOM 1971 C CA . SER A 1 250 ? -19.219 -32.838 3.697 1.00 50.81 250 SER A CA 1
ATOM 1972 C C . SER A 1 250 ? -19.059 -31.583 2.819 1.00 50.81 250 SER A C 1
ATOM 1974 O O . SER A 1 250 ? -20.026 -30.834 2.655 1.00 50.81 250 SER A O 1
ATOM 1976 N N . PRO A 1 251 ? -17.877 -31.356 2.216 1.00 51.09 251 PRO A N 1
ATOM 1977 C CA . PRO A 1 251 ? -17.640 -30.251 1.300 1.00 51.09 251 PRO A CA 1
ATOM 1978 C C . PRO A 1 251 ? -18.120 -30.622 -0.109 1.00 51.09 251 PRO A C 1
ATOM 1980 O O . PRO A 1 251 ? -17.670 -31.616 -0.679 1.00 51.09 251 PRO A O 1
ATOM 1983 N N . GLN A 1 252 ? -19.008 -29.813 -0.688 1.00 44.06 252 GLN A N 1
ATOM 1984 C CA . GLN A 1 252 ? -19.273 -29.836 -2.125 1.00 44.06 252 GLN A CA 1
ATOM 1985 C C . GLN A 1 252 ? -18.581 -28.664 -2.816 1.00 44.06 252 GLN A C 1
ATOM 1987 O O . GLN A 1 252 ? -18.462 -27.565 -2.276 1.00 44.06 252 GLN A O 1
ATOM 1992 N N . SER A 1 253 ? -18.066 -29.018 -3.985 1.00 53.03 253 SER A N 1
ATOM 1993 C CA . SER A 1 253 ? -17.322 -28.264 -4.979 1.00 53.03 253 SER A CA 1
ATOM 1994 C C . SER A 1 253 ? -17.931 -26.905 -5.322 1.00 53.03 253 SER A C 1
ATOM 1996 O O . SER A 1 253 ? -19.136 -26.714 -5.215 1.00 53.03 253 SER A O 1
ATOM 1998 N N . ASP A 1 254 ? -17.093 -25.979 -5.787 1.00 45.41 254 ASP A N 1
ATOM 1999 C CA . ASP A 1 254 ? -17.101 -25.651 -7.215 1.00 45.41 254 ASP A CA 1
ATOM 2000 C C . ASP A 1 254 ? -15.882 -24.798 -7.583 1.00 45.41 254 ASP A C 1
ATOM 2002 O O . ASP A 1 254 ? -15.659 -23.693 -7.086 1.00 45.41 254 ASP A O 1
ATOM 2006 N N . ASP A 1 255 ? -15.076 -25.376 -8.472 1.00 37.22 255 ASP A N 1
ATOM 2007 C CA . ASP A 1 255 ? -14.122 -24.678 -9.313 1.00 37.22 255 ASP A CA 1
ATOM 2008 C C . ASP A 1 255 ? -14.885 -23.720 -10.235 1.00 37.22 255 ASP A C 1
ATOM 2010 O O . ASP A 1 255 ? -15.821 -24.112 -10.934 1.00 37.22 255 ASP A O 1
ATOM 2014 N N . THR A 1 256 ? -14.455 -22.464 -10.318 1.00 39.91 256 THR A N 1
ATOM 2015 C CA . THR A 1 256 ? -14.746 -21.656 -11.506 1.00 39.91 256 THR A CA 1
ATOM 2016 C C . THR A 1 256 ? -13.556 -20.770 -11.840 1.00 39.91 256 THR A C 1
ATOM 2018 O O . THR A 1 256 ? -13.309 -19.725 -11.241 1.00 39.91 256 THR A O 1
ATOM 2021 N N . LEU A 1 257 ? -12.802 -21.245 -12.827 1.00 32.69 257 LEU A N 1
ATOM 2022 C CA . LEU A 1 257 ? -11.911 -20.468 -13.674 1.00 32.69 257 LEU A CA 1
ATOM 2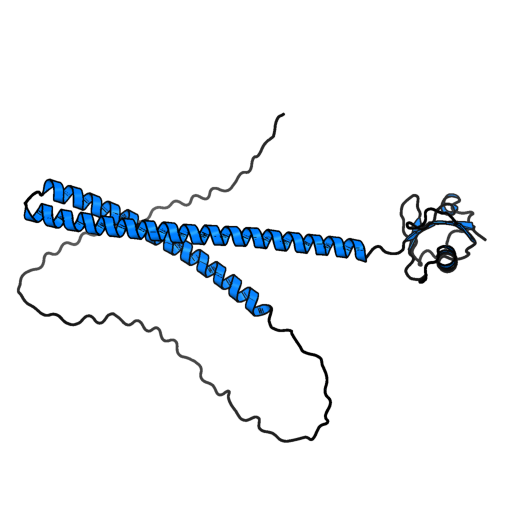023 C C . LEU A 1 257 ? -12.757 -19.568 -14.579 1.00 32.69 257 LEU A C 1
ATOM 2025 O O . LEU A 1 257 ? -13.604 -20.071 -15.314 1.00 32.69 257 LEU A O 1
ATOM 2029 N N . ILE A 1 258 ? -12.479 -18.263 -14.594 1.00 38.84 258 ILE A N 1
ATOM 2030 C CA . ILE A 1 258 ? -12.839 -17.404 -15.726 1.00 38.84 258 ILE A CA 1
ATOM 2031 C C . ILE A 1 258 ? -11.574 -16.693 -16.198 1.00 38.84 258 ILE A C 1
ATOM 2033 O O . ILE A 1 258 ? -10.915 -15.967 -15.453 1.00 38.84 258 ILE A O 1
ATOM 2037 N N . VAL A 1 259 ? -11.246 -16.984 -17.453 1.00 31.77 259 VAL A N 1
ATOM 2038 C CA . VAL A 1 259 ? -10.164 -16.437 -18.262 1.00 31.77 259 VAL A CA 1
ATOM 2039 C C . VAL A 1 259 ? -10.758 -15.361 -19.180 1.00 31.77 259 VAL A C 1
ATOM 2041 O O . VAL A 1 259 ? -11.805 -15.582 -19.776 1.00 31.77 259 VAL A O 1
ATOM 2044 N N . SER A 1 260 ? -10.060 -14.223 -19.209 1.00 33.84 260 SER A N 1
ATOM 2045 C CA . SER A 1 260 ? -9.884 -13.156 -20.216 1.00 33.84 260 SER A CA 1
ATOM 2046 C C . SER A 1 260 ? -10.906 -12.887 -21.335 1.00 33.84 260 SER A C 1
ATOM 2048 O O . SER A 1 260 ? -11.255 -13.791 -22.079 1.00 33.84 260 SER A O 1
ATOM 2050 N N . ASP A 1 261 ? -11.167 -11.593 -21.581 1.00 34.44 261 ASP A N 1
ATOM 2051 C CA . ASP A 1 261 ? -10.991 -10.899 -22.886 1.00 34.44 261 ASP A CA 1
ATOM 2052 C C . ASP A 1 261 ? -11.120 -9.376 -22.629 1.00 34.44 261 ASP A C 1
ATOM 2054 O O . ASP A 1 261 ? -12.042 -8.951 -21.939 1.00 34.44 261 ASP A O 1
ATOM 2058 N N . SER A 1 262 ? -10.127 -8.506 -22.855 1.00 45.97 262 SER A N 1
ATOM 2059 C CA . SER A 1 262 ? -9.605 -7.967 -24.125 1.00 45.97 262 SER A CA 1
ATOM 2060 C C . SER A 1 262 ? -10.672 -7.421 -25.077 1.00 45.97 262 SER A C 1
ATOM 2062 O O . SER A 1 262 ? -11.091 -8.097 -26.007 1.00 45.97 262 SER A O 1
ATOM 2064 N N . SER A 1 263 ? -11.025 -6.145 -24.898 1.00 50.09 263 SER A N 1
ATOM 2065 C CA . SER A 1 263 ? -11.518 -5.290 -25.985 1.00 50.09 263 SER A CA 1
ATOM 2066 C C . SER A 1 263 ? -11.479 -3.815 -25.563 1.00 50.09 263 SER A C 1
ATOM 2068 O O . SER A 1 263 ? -12.361 -3.343 -24.844 1.00 50.09 263 SER A O 1
ATOM 2070 N N . GLU A 1 264 ? -10.450 -3.093 -26.014 1.00 51.75 264 GLU A N 1
ATOM 2071 C CA . GLU A 1 264 ? -10.600 -1.680 -26.392 1.00 51.75 264 GLU A CA 1
ATOM 2072 C C . GLU A 1 264 ? -11.559 -1.604 -27.593 1.00 51.75 264 GLU A C 1
ATOM 2074 O O . GLU A 1 264 ? -11.611 -2.549 -28.389 1.00 51.75 264 GLU A O 1
ATOM 2079 N N . PRO A 1 265 ? -12.327 -0.512 -27.739 1.00 60.38 265 PRO A N 1
ATOM 2080 C CA . PRO A 1 265 ? -11.998 0.351 -28.871 1.00 60.38 265 PRO A CA 1
ATOM 2081 C C . PRO A 1 265 ? -12.213 1.861 -28.655 1.00 60.38 265 PRO A C 1
ATOM 2083 O O . PRO A 1 265 ? -13.126 2.317 -27.972 1.00 60.38 265 PRO A O 1
ATOM 2086 N N . GLU A 1 266 ? -11.344 2.580 -29.362 1.00 52.31 266 GLU A N 1
ATOM 2087 C CA . GLU A 1 266 ? -11.578 3.775 -30.180 1.00 52.31 266 GLU A CA 1
ATOM 2088 C C . GLU A 1 266 ? -12.011 5.104 -29.537 1.00 52.31 266 GLU A C 1
ATOM 2090 O O . GLU A 1 266 ? -13.157 5.373 -29.186 1.00 52.31 266 GLU A O 1
ATOM 2095 N N . LEU A 1 267 ? -11.021 6.001 -29.551 1.00 57.66 267 LEU A N 1
ATOM 2096 C CA . LEU A 1 267 ? -11.151 7.435 -29.770 1.00 57.66 267 LEU A CA 1
ATOM 2097 C C . LEU A 1 267 ? -12.073 7.750 -30.956 1.00 57.66 267 LEU A C 1
ATOM 2099 O O . LEU A 1 267 ? -11.862 7.256 -32.062 1.00 57.66 267 LEU A O 1
ATOM 2103 N N . SER A 1 268 ? -12.986 8.697 -30.757 1.00 62.25 268 SER A N 1
ATOM 2104 C CA . SER A 1 268 ? -13.643 9.402 -31.852 1.00 62.25 268 SER A CA 1
ATOM 2105 C C . SER A 1 268 ? -13.724 10.904 -31.555 1.00 62.25 268 SER A C 1
ATOM 2107 O O . SER A 1 268 ? -14.434 11.301 -30.632 1.00 62.25 268 SER A O 1
ATOM 2109 N N . PHE A 1 269 ? -13.006 11.649 -32.406 1.00 59.28 269 PHE A N 1
ATOM 2110 C CA . PHE A 1 269 ? -13.053 13.077 -32.769 1.00 59.28 269 PHE A CA 1
ATOM 2111 C C . PHE A 1 269 ? -12.730 14.154 -31.726 1.00 59.28 269 PHE A C 1
ATOM 2113 O O . PHE A 1 269 ? -13.545 14.415 -30.818 1.00 59.28 269 PHE A O 1
#

pLDDT: mean 71.17, std 21.6, range [31.77, 97.81]